Protein AF-A0A266ND69-F1 (afdb_monomer_lite)

Sequence (220 aa):
MTAIFFSGKTTRLEKNEIVILNFHDLDSFTESDYLEVFLQLINGFTGTNGTVKILPRAARDLTLAEIQSNYPGCNIIISAYQFGIHPEYWNNIPHYKIGKEAPSMNELDAFIDKHTIELFKPDMWSLQVTNTSATYGPLNLSGFTNNKLHPDEKTLINSNIVNVDFLEKTPIVFNCIQANIYKGERARDTIPPSPPEFDHAFYVRPWMTCFFLFIKSTDN

Organism: NCBI:txid86185

Secondary structure (DSSP, 8-state):
-B--EE--SSSS--TTPEEEEE----TT--HHHHHHHHHHHHHHHB-TTS-B-BPPGGGTT--HHHHHHHSTT--EEEE-TTGGGSTTSBPP--EE----SS--HHHHHHHHHHHHSS---SS--EEEE--EETTTEE---HHHHHHHT-TT-HHHHT-SEEEES-GGGS-HHHHHHHHHHHHHHHTT-SSPPPPPP---PPB--SSS-B-PPPP-----

Structure (mmCIF, N/CA/C/O backbone):
data_AF-A0A266ND69-F1
#
_entry.id   AF-A0A266ND69-F1
#
loop_
_atom_site.group_PDB
_atom_site.id
_atom_site.type_symbol
_atom_site.label_atom_id
_atom_site.label_alt_id
_atom_site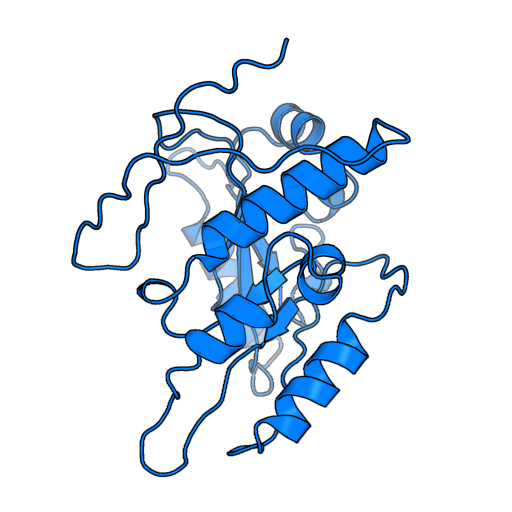.label_comp_id
_atom_site.label_asym_id
_atom_site.label_entity_id
_atom_site.label_seq_id
_atom_site.pdbx_PDB_ins_code
_atom_site.Cartn_x
_atom_site.Cartn_y
_atom_site.Cartn_z
_atom_site.occupancy
_atom_site.B_iso_or_equiv
_atom_site.auth_seq_id
_atom_site.auth_comp_id
_atom_site.auth_asym_id
_atom_site.auth_atom_id
_atom_site.pdbx_PDB_model_num
ATOM 1 N N . MET A 1 1 ? 2.341 9.379 -0.192 1.00 23.95 1 MET A N 1
ATOM 2 C CA . MET A 1 1 ? 1.069 8.975 0.439 1.00 23.95 1 MET A CA 1
ATOM 3 C C . MET A 1 1 ? 0.400 7.994 -0.497 1.00 23.95 1 MET A C 1
ATOM 5 O O . MET A 1 1 ? 0.018 8.389 -1.591 1.00 23.95 1 MET A O 1
ATOM 9 N N . THR A 1 2 ? 0.304 6.734 -0.098 1.00 27.84 2 THR A N 1
ATOM 10 C CA . THR A 1 2 ? -0.573 5.774 -0.775 1.00 27.84 2 THR A CA 1
ATOM 11 C C . THR A 1 2 ? -1.831 5.639 0.059 1.00 27.84 2 THR A C 1
ATOM 13 O O . THR A 1 2 ? -1.714 5.458 1.266 1.00 27.84 2 THR A O 1
ATOM 16 N N . ALA A 1 3 ? -3.000 5.720 -0.575 1.00 27.02 3 ALA A N 1
ATOM 17 C CA . ALA A 1 3 ? -4.278 5.344 0.016 1.00 27.02 3 ALA A CA 1
ATOM 18 C C . ALA A 1 3 ? -4.802 4.077 -0.673 1.00 27.02 3 ALA A C 1
ATOM 20 O O . ALA A 1 3 ? -4.755 3.970 -1.899 1.00 27.02 3 ALA A O 1
ATOM 21 N N . ILE A 1 4 ? -5.281 3.118 0.114 1.00 36.50 4 ILE A N 1
ATOM 22 C CA . ILE A 1 4 ? -5.860 1.856 -0.365 1.00 36.50 4 ILE A CA 1
ATOM 23 C C . ILE A 1 4 ? -7.204 1.692 0.313 1.00 36.50 4 ILE A C 1
ATOM 25 O O . ILE A 1 4 ? -7.313 1.942 1.512 1.00 36.50 4 ILE A O 1
ATOM 29 N N . PHE A 1 5 ? -8.192 1.267 -0.467 1.00 32.25 5 PHE A N 1
ATOM 30 C CA . PHE A 1 5 ? -9.548 0.996 -0.016 1.00 32.25 5 PHE A CA 1
ATOM 31 C C . PHE A 1 5 ? -9.777 -0.516 -0.042 1.00 32.25 5 PHE A C 1
ATOM 33 O O . PHE A 1 5 ? -9.598 -1.154 -1.081 1.00 32.25 5 PHE A O 1
ATOM 40 N N . PHE A 1 6 ? -10.176 -1.094 1.088 1.00 32.91 6 PHE A N 1
ATOM 41 C CA . PHE A 1 6 ? -10.734 -2.446 1.133 1.00 32.91 6 PHE A CA 1
ATOM 42 C C . PHE A 1 6 ? -12.253 -2.328 1.219 1.00 32.91 6 PHE A C 1
ATOM 44 O O . PHE A 1 6 ? -12.761 -1.785 2.196 1.00 32.91 6 PHE A O 1
ATOM 51 N N . SER A 1 7 ? -12.971 -2.823 0.206 1.00 32.50 7 SER A N 1
ATOM 52 C CA . SER A 1 7 ? -14.433 -2.740 0.146 1.00 32.50 7 SER A CA 1
ATOM 53 C C . SER A 1 7 ? -15.082 -4.105 0.368 1.00 32.50 7 SER A C 1
ATOM 55 O O . SER A 1 7 ? -14.782 -5.073 -0.332 1.00 32.50 7 SER A O 1
ATOM 57 N N . GLY A 1 8 ? -15.998 -4.169 1.335 1.00 27.30 8 GLY A N 1
ATOM 58 C CA . GLY A 1 8 ? -16.983 -5.237 1.484 1.00 27.30 8 GLY A CA 1
ATOM 59 C C . GLY A 1 8 ? -18.371 -4.691 1.139 1.00 27.30 8 GLY A C 1
ATOM 60 O O . GLY A 1 8 ? -18.855 -3.808 1.831 1.00 27.30 8 GLY A O 1
ATOM 61 N N . LYS A 1 9 ? -18.955 -5.202 0.046 1.00 31.47 9 LYS A N 1
ATOM 62 C CA . LYS A 1 9 ? -20.311 -5.005 -0.525 1.00 31.47 9 LYS A CA 1
ATOM 63 C C . LYS A 1 9 ? -21.137 -3.729 -0.181 1.00 31.47 9 LYS A C 1
ATOM 65 O O . LYS A 1 9 ? -21.643 -3.552 0.919 1.00 31.47 9 LYS A O 1
ATOM 70 N N . THR A 1 10 ? -21.506 -3.057 -1.288 1.00 36.03 10 THR A N 1
ATOM 71 C CA . THR A 1 10 ? -22.784 -2.385 -1.665 1.00 36.03 10 THR A CA 1
ATOM 72 C C . THR A 1 10 ? -23.076 -0.907 -1.317 1.00 36.03 10 THR A C 1
ATOM 74 O O . THR A 1 10 ? -23.358 -0.540 -0.189 1.00 36.03 10 THR A O 1
ATOM 77 N N . THR A 1 11 ? -23.164 -0.097 -2.392 1.00 34.00 11 THR A N 1
ATOM 78 C CA . THR A 1 11 ? -24.086 1.039 -2.694 1.00 34.00 11 THR A CA 1
ATOM 79 C C . THR A 1 11 ? -24.270 2.213 -1.729 1.00 34.00 11 THR A C 1
ATOM 81 O O . THR A 1 11 ? -25.032 3.136 -2.015 1.00 34.00 11 THR A O 1
ATOM 84 N N . ARG A 1 12 ? -23.502 2.279 -0.656 1.00 36.50 12 ARG A N 1
ATOM 85 C CA . ARG A 1 12 ? -23.228 3.506 0.095 1.00 36.50 12 ARG A CA 1
ATOM 86 C C . ARG A 1 12 ? -21.709 3.573 0.239 1.00 36.50 12 ARG A C 1
ATOM 88 O O . ARG A 1 12 ? -21.060 2.536 0.177 1.00 36.50 12 ARG A O 1
ATOM 95 N N . LEU A 1 13 ? -21.117 4.750 0.433 1.00 40.62 13 LEU A N 1
ATOM 96 C CA . LEU A 1 13 ? -19.814 4.810 1.110 1.00 40.62 13 LEU A CA 1
ATOM 97 C C . LEU A 1 13 ? -20.044 4.205 2.508 1.00 40.62 13 LEU A C 1
ATOM 99 O O . LEU A 1 13 ? -20.476 4.899 3.428 1.00 40.62 13 LEU A O 1
ATOM 103 N N . GLU A 1 14 ? -19.955 2.881 2.609 1.00 47.88 14 GLU A N 1
ATOM 104 C CA . GLU A 1 14 ? -20.266 2.108 3.805 1.00 47.88 14 GLU A CA 1
ATOM 105 C C . GLU A 1 14 ? -19.191 2.406 4.853 1.00 47.88 14 GLU A C 1
ATOM 107 O O . GLU A 1 14 ? -18.013 2.577 4.541 1.00 47.88 14 GLU A O 1
ATOM 112 N N . LYS A 1 15 ? -19.598 2.461 6.123 1.00 50.91 15 LYS A N 1
ATOM 113 C CA . LYS A 1 15 ? -18.771 2.804 7.296 1.00 50.91 15 LYS A CA 1
ATOM 114 C C . LYS A 1 15 ? -17.662 1.775 7.613 1.00 50.91 15 LYS A C 1
ATOM 116 O O . LYS A 1 15 ? -17.186 1.730 8.743 1.00 50.91 15 LYS A O 1
ATOM 121 N N . ASN A 1 16 ? -17.279 0.951 6.639 1.00 67.25 16 ASN A N 1
ATOM 122 C CA . ASN A 1 16 ? -16.576 -0.314 6.821 1.00 67.25 16 ASN A CA 1
ATOM 123 C C . ASN A 1 16 ? -15.266 -0.420 6.022 1.00 67.25 16 ASN A C 1
ATOM 125 O O . ASN A 1 16 ? -14.571 -1.424 6.157 1.00 67.25 16 ASN A O 1
ATOM 129 N N . GLU A 1 17 ? -14.922 0.570 5.192 1.00 76.69 17 GLU A N 1
ATOM 130 C CA . GLU A 1 17 ? -13.650 0.568 4.462 1.00 76.69 17 GLU A CA 1
ATOM 131 C C . GLU A 1 17 ? -12.506 1.047 5.350 1.00 76.69 17 GLU A C 1
ATOM 133 O O . GLU A 1 17 ? -12.610 2.097 5.990 1.00 76.69 17 GLU A O 1
ATOM 138 N N . ILE A 1 18 ? -11.400 0.302 5.342 1.00 84.38 18 ILE A N 1
ATOM 139 C CA . ILE A 1 18 ? -10.160 0.705 6.004 1.00 84.38 18 ILE A CA 1
ATOM 140 C C . ILE A 1 18 ? -9.303 1.489 5.013 1.00 84.38 18 ILE A C 1
ATOM 142 O O . ILE A 1 18 ? -9.001 0.995 3.926 1.00 84.38 18 ILE A O 1
ATOM 146 N N . VAL A 1 19 ? -8.891 2.689 5.419 1.00 86.06 19 VAL A N 1
ATOM 147 C CA . VAL A 1 19 ? -7.959 3.555 4.696 1.00 86.06 19 VAL A CA 1
ATOM 148 C C . VAL A 1 19 ? -6.587 3.447 5.344 1.00 86.06 19 VAL A C 1
ATOM 150 O O . VAL A 1 19 ? -6.436 3.723 6.530 1.00 86.06 19 VAL A O 1
ATOM 153 N N . ILE A 1 20 ? -5.575 3.078 4.565 1.00 87.25 20 ILE A N 1
ATOM 154 C CA . ILE A 1 20 ? -4.186 3.010 5.036 1.00 87.25 20 ILE A CA 1
ATOM 155 C C . ILE A 1 20 ? -3.442 4.256 4.578 1.00 87.25 20 ILE A C 1
ATOM 157 O O . ILE A 1 20 ? -3.404 4.539 3.385 1.00 87.25 20 ILE A O 1
ATOM 161 N N . LEU A 1 21 ? -2.838 4.976 5.521 1.00 88.44 21 LEU A N 1
ATOM 162 C CA . LEU A 1 21 ? -1.976 6.128 5.292 1.00 88.44 21 LEU A CA 1
ATOM 163 C C . LEU A 1 21 ? -0.546 5.770 5.687 1.00 88.44 21 LEU A C 1
ATOM 165 O O . LEU A 1 21 ? -0.178 5.810 6.863 1.00 88.44 21 LEU A O 1
ATOM 169 N N . ASN A 1 22 ? 0.253 5.412 4.684 1.00 85.88 22 ASN A N 1
ATOM 170 C CA . ASN A 1 22 ? 1.651 5.045 4.873 1.00 85.88 22 ASN A CA 1
ATOM 171 C C . ASN A 1 22 ? 2.568 6.225 4.522 1.00 85.88 22 ASN A C 1
ATOM 173 O O . ASN A 1 22 ? 2.537 6.734 3.391 1.00 85.88 22 ASN A O 1
ATOM 177 N N . PHE A 1 23 ? 3.351 6.678 5.499 1.00 85.31 23 PHE A N 1
ATOM 178 C CA . PHE A 1 23 ? 4.278 7.797 5.370 1.00 85.31 23 PHE A CA 1
ATOM 179 C C . PHE A 1 23 ? 5.713 7.280 5.223 1.00 85.31 23 PHE A C 1
ATOM 181 O O . PHE A 1 23 ? 6.186 6.460 6.011 1.00 85.31 23 PHE A O 1
ATOM 188 N N . HIS A 1 24 ? 6.405 7.781 4.202 1.00 80.56 24 HIS A N 1
ATOM 189 C CA . HIS A 1 24 ? 7.762 7.389 3.822 1.00 80.56 24 HIS A CA 1
ATOM 190 C C . HIS A 1 24 ? 8.619 8.619 3.557 1.00 80.56 24 HIS A C 1
ATOM 192 O O . HIS A 1 24 ? 8.081 9.716 3.413 1.00 80.56 24 HIS A O 1
ATOM 198 N N . ASP A 1 25 ? 9.932 8.402 3.450 1.00 79.19 25 ASP A N 1
ATOM 199 C CA . ASP A 1 25 ? 10.922 9.427 3.105 1.00 79.19 25 ASP A CA 1
ATOM 200 C C . ASP A 1 25 ? 10.903 10.616 4.091 1.00 79.19 25 ASP A C 1
ATOM 202 O O . ASP A 1 25 ? 11.137 11.768 3.734 1.00 79.19 25 ASP A O 1
ATOM 206 N N . LEU A 1 26 ? 10.636 10.309 5.366 1.00 80.50 26 LEU A N 1
ATOM 207 C CA . LEU A 1 26 ? 10.719 11.227 6.506 1.00 80.50 26 LEU A CA 1
ATOM 208 C C . LEU A 1 26 ? 12.102 11.138 7.181 1.00 80.50 26 LEU A C 1
ATOM 210 O O . LEU A 1 26 ? 12.242 11.333 8.385 1.00 80.50 26 LEU A O 1
ATOM 214 N N . ASP A 1 27 ? 13.138 10.790 6.419 1.00 74.12 27 ASP A N 1
ATOM 215 C CA . ASP A 1 27 ? 14.463 10.442 6.953 1.00 74.12 27 ASP A CA 1
ATOM 216 C C . ASP A 1 27 ? 15.187 11.646 7.575 1.00 74.12 27 ASP A C 1
ATOM 218 O O . ASP A 1 27 ? 16.088 11.485 8.395 1.00 74.12 27 ASP A O 1
ATOM 222 N N . SER A 1 28 ? 14.780 12.862 7.205 1.00 83.88 28 SER A N 1
ATOM 223 C CA . SER A 1 28 ? 15.296 14.111 7.766 1.00 83.88 28 SER A CA 1
ATOM 224 C C . SER A 1 28 ? 14.518 14.611 8.986 1.00 83.88 28 SER A C 1
ATOM 226 O O . SER A 1 28 ? 14.844 15.680 9.495 1.00 83.88 28 SER A O 1
ATOM 228 N N . PHE A 1 29 ? 13.470 13.905 9.420 1.00 86.75 29 PHE A N 1
ATOM 229 C CA . PHE A 1 29 ? 12.645 14.333 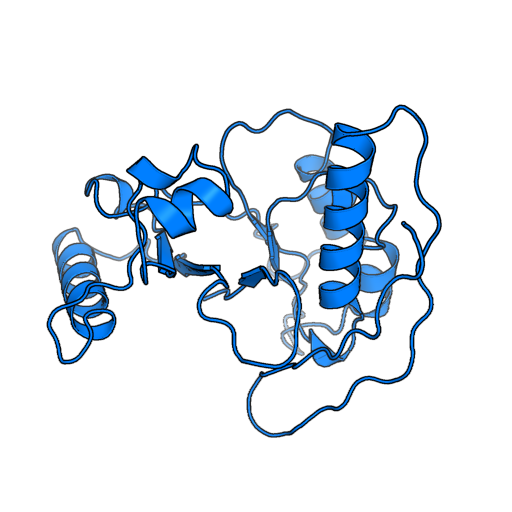10.548 1.00 86.75 29 PHE A CA 1
ATOM 230 C C . PHE A 1 29 ? 13.349 14.047 11.874 1.00 86.75 29 PHE A C 1
ATOM 232 O O . PHE A 1 29 ? 13.876 12.956 12.107 1.00 86.75 29 PHE A O 1
ATOM 239 N N . THR A 1 30 ? 13.307 15.028 12.765 1.00 88.06 30 THR A N 1
ATOM 240 C CA . THR A 1 30 ? 13.643 14.870 14.179 1.00 88.06 30 THR A CA 1
ATOM 241 C C . THR A 1 30 ? 12.485 14.221 14.936 1.00 88.06 30 THR A C 1
ATOM 243 O O . THR A 1 30 ? 11.349 14.206 14.462 1.00 88.06 30 THR A O 1
ATOM 246 N N . GLU A 1 31 ? 12.739 13.724 16.149 1.00 84.06 31 GLU A N 1
ATOM 247 C CA . GLU A 1 31 ? 11.678 13.189 17.021 1.00 84.06 31 GLU A CA 1
ATOM 248 C C . GLU A 1 31 ? 10.543 14.205 17.248 1.00 84.06 31 GLU A C 1
ATOM 250 O O . GLU A 1 31 ? 9.368 13.837 17.255 1.00 84.06 31 GLU A O 1
ATOM 255 N N . SER A 1 32 ? 10.881 15.495 17.370 1.00 87.38 32 SER A N 1
ATOM 256 C CA . SER A 1 32 ? 9.903 16.578 17.509 1.00 87.38 32 SER A CA 1
ATOM 257 C C . SER A 1 32 ? 9.028 16.741 16.264 1.00 87.38 32 SER A C 1
ATOM 259 O O . SER A 1 32 ? 7.823 16.940 16.405 1.00 87.38 32 SER A O 1
ATOM 261 N N . ASP A 1 33 ? 9.596 16.605 15.060 1.00 89.06 33 ASP A N 1
ATOM 262 C CA . ASP A 1 33 ? 8.833 16.685 13.805 1.00 89.06 33 ASP A CA 1
ATOM 263 C C . ASP A 1 33 ? 7.848 15.512 13.690 1.00 89.06 33 ASP A C 1
ATOM 265 O O . ASP A 1 33 ? 6.688 15.688 13.308 1.00 89.06 33 ASP A O 1
ATOM 269 N N . TYR A 1 34 ? 8.283 14.305 14.074 1.00 83.69 34 TYR A N 1
ATOM 270 C CA . TYR A 1 34 ? 7.403 13.137 14.134 1.00 83.69 34 TYR A CA 1
ATOM 271 C C . TYR A 1 34 ? 6.267 13.332 15.139 1.00 83.69 34 TYR A C 1
ATOM 273 O O . TYR A 1 34 ? 5.121 13.018 14.814 1.00 83.69 34 TYR A O 1
ATOM 281 N N . LEU A 1 35 ? 6.559 13.870 16.328 1.00 82.62 35 LEU A N 1
ATOM 282 C CA . LEU A 1 35 ? 5.546 14.162 17.341 1.00 82.62 35 LEU A CA 1
ATOM 283 C C . LEU A 1 35 ? 4.540 15.209 16.848 1.00 82.62 35 LEU A C 1
ATOM 285 O O . LEU A 1 35 ? 3.338 15.058 17.065 1.00 82.62 35 LEU A O 1
ATOM 289 N N . GLU A 1 36 ? 5.009 16.256 16.171 1.00 86.81 36 GLU A N 1
ATOM 290 C CA . GLU A 1 36 ? 4.139 17.293 15.626 1.00 86.81 36 GLU A CA 1
ATOM 291 C C . GLU A 1 36 ? 3.181 16.717 14.577 1.00 86.81 36 GLU A C 1
ATOM 293 O O . GLU A 1 36 ? 1.965 16.891 14.695 1.00 86.81 36 GLU A O 1
ATOM 298 N N . VAL A 1 37 ? 3.697 15.966 13.598 1.00 84.44 37 VAL A N 1
ATOM 299 C CA . VAL A 1 37 ? 2.852 15.297 12.597 1.00 84.44 37 VAL A CA 1
ATOM 300 C C . VAL A 1 37 ? 1.887 14.320 13.262 1.00 84.44 37 VAL A C 1
ATOM 302 O O . VAL A 1 37 ? 0.713 14.280 12.897 1.00 84.44 37 VAL A O 1
ATOM 305 N N . PHE A 1 38 ? 2.336 13.577 14.273 1.00 79.75 38 PHE A N 1
ATOM 306 C CA . PHE A 1 38 ? 1.477 12.694 15.057 1.00 79.75 38 PHE A CA 1
ATOM 307 C C . PHE A 1 38 ? 0.296 13.455 15.675 1.00 79.75 38 PHE A C 1
ATOM 309 O O . PHE A 1 38 ? -0.854 13.083 15.435 1.00 79.75 38 PHE A O 1
ATOM 316 N N . LEU A 1 39 ? 0.543 14.562 16.381 1.00 82.56 39 LEU A N 1
ATOM 317 C CA . LEU A 1 39 ? -0.518 15.355 17.009 1.00 82.56 39 LEU A CA 1
ATOM 318 C C . LEU A 1 39 ? -1.475 15.946 15.969 1.00 82.56 39 LEU A C 1
ATOM 320 O O . LEU A 1 39 ? -2.689 15.957 16.181 1.00 82.56 39 LEU A O 1
ATOM 324 N N . GLN A 1 40 ? -0.952 16.394 14.826 1.00 86.06 40 GLN A N 1
ATOM 325 C CA . GLN A 1 40 ? -1.776 16.895 13.728 1.00 86.06 40 GLN A CA 1
ATOM 326 C C . GLN A 1 40 ? -2.691 15.805 13.154 1.00 86.06 40 GLN A C 1
ATOM 328 O O . GLN A 1 40 ? -3.870 16.067 12.916 1.00 86.06 40 GLN A O 1
ATOM 333 N N . LEU A 1 41 ? -2.192 14.577 12.977 1.00 83.88 41 LEU A N 1
ATOM 334 C CA . LEU A 1 41 ? -2.989 13.456 12.475 1.00 83.88 41 LEU A CA 1
ATOM 335 C C . LEU A 1 41 ? -4.071 13.031 13.478 1.00 83.88 41 LEU A C 1
ATOM 337 O O . LEU A 1 41 ? -5.209 12.813 13.066 1.00 83.88 41 LEU A O 1
ATOM 341 N N . ILE A 1 42 ? -3.767 12.970 14.783 1.00 79.62 42 ILE A N 1
ATOM 342 C CA . ILE A 1 42 ? -4.784 12.705 15.822 1.00 79.62 42 ILE A CA 1
ATOM 343 C C . ILE A 1 42 ? -5.889 13.745 15.742 1.00 79.62 42 ILE A C 1
ATOM 345 O O . ILE A 1 42 ? -7.064 13.396 15.629 1.00 79.62 42 ILE A O 1
ATOM 349 N N . ASN A 1 43 ? -5.517 15.023 15.766 1.00 83.31 43 ASN A N 1
ATOM 350 C CA . ASN A 1 43 ? 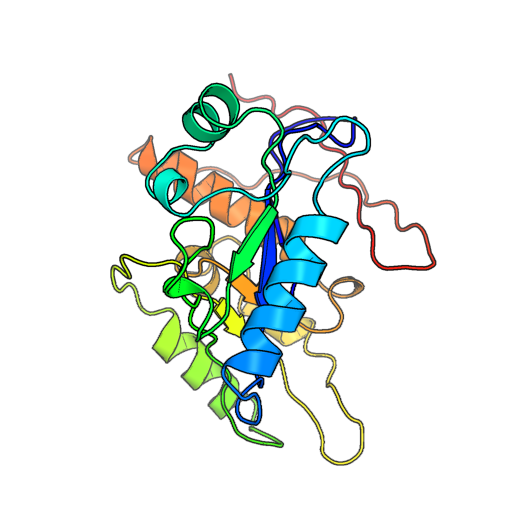-6.482 16.114 15.761 1.00 83.31 43 ASN A CA 1
ATOM 351 C C . ASN A 1 43 ? -7.313 16.119 14.471 1.00 83.31 43 ASN A C 1
ATOM 353 O O . ASN A 1 43 ? -8.530 16.270 14.529 1.00 83.31 43 ASN A O 1
ATOM 357 N N . GLY A 1 44 ? -6.682 15.889 13.316 1.00 84.81 44 GLY A N 1
ATOM 358 C CA . GLY A 1 44 ? -7.351 15.857 12.015 1.00 84.81 44 GLY A CA 1
ATOM 359 C C . GLY A 1 44 ? -8.298 14.668 11.826 1.00 84.81 44 GLY A C 1
ATOM 360 O O . GLY A 1 44 ? -9.320 14.797 11.150 1.00 84.81 44 GLY A O 1
ATOM 361 N N . PHE A 1 45 ? -8.000 13.520 12.440 1.00 85.56 45 PHE A N 1
ATOM 362 C CA . PHE A 1 45 ? -8.841 12.319 12.375 1.00 85.56 45 PHE A CA 1
ATOM 363 C C . PHE A 1 45 ? -9.741 12.118 13.596 1.00 85.56 45 PHE A C 1
ATOM 365 O O . PHE A 1 45 ? -10.429 11.099 13.695 1.00 85.56 45 PHE A O 1
ATOM 372 N N . THR A 1 46 ? -9.801 13.103 14.487 1.00 82.12 46 THR A N 1
ATOM 373 C CA . THR A 1 46 ? -10.800 13.166 15.550 1.00 82.12 46 THR A CA 1
ATOM 374 C C . THR A 1 46 ? -12.039 13.891 15.027 1.00 82.12 46 THR A C 1
ATOM 376 O O . THR A 1 46 ? -11.976 15.020 14.551 1.00 82.12 46 THR A O 1
ATOM 379 N N . GLY A 1 47 ? -13.191 13.222 15.060 1.00 69.38 47 GLY A N 1
ATOM 380 C CA . GLY A 1 47 ? -14.463 13.806 14.641 1.00 69.38 47 GLY A CA 1
ATOM 381 C C . GLY A 1 47 ? -14.949 14.907 15.588 1.00 69.38 47 GLY A C 1
ATOM 382 O O . GLY A 1 47 ? -14.500 15.016 16.725 1.00 69.38 47 GLY A O 1
ATOM 383 N N . THR A 1 48 ? -15.955 15.670 15.155 1.00 70.88 48 THR A N 1
ATOM 384 C CA . THR A 1 48 ? -16.565 16.776 15.927 1.00 70.88 48 THR A CA 1
ATOM 385 C C . THR A 1 48 ? -17.105 16.367 17.299 1.00 70.88 48 THR A C 1
ATOM 387 O O . THR A 1 48 ? -17.279 17.214 18.167 1.00 70.88 48 THR A O 1
ATOM 390 N N . ASN A 1 49 ? -17.359 15.072 17.500 1.00 75.00 49 ASN A N 1
ATOM 391 C CA . ASN A 1 49 ? -17.880 14.512 18.746 1.00 75.00 49 ASN A CA 1
ATOM 392 C C . ASN A 1 49 ? -16.769 13.887 19.616 1.00 75.00 49 ASN A C 1
ATOM 394 O O . ASN A 1 49 ? -17.069 13.143 20.545 1.00 75.00 49 ASN A O 1
ATOM 398 N N . GLY A 1 50 ? -15.494 14.122 19.283 1.00 70.81 50 GLY A N 1
ATOM 399 C CA . GLY A 1 50 ? -14.338 13.546 19.976 1.00 70.81 50 GLY A CA 1
ATOM 400 C C . GLY A 1 50 ? -14.009 12.101 19.582 1.00 70.81 50 GLY A C 1
ATOM 401 O O . GLY A 1 50 ? -13.102 11.505 20.152 1.00 70.81 50 GLY A O 1
ATOM 402 N N . THR A 1 51 ? -14.723 11.514 18.616 1.00 78.06 51 THR A N 1
ATOM 403 C CA . THR A 1 51 ? -14.472 10.136 18.166 1.00 78.06 51 THR A CA 1
ATOM 404 C C . THR A 1 51 ? -13.236 10.069 17.272 1.00 78.06 51 THR A C 1
ATOM 406 O O . THR A 1 51 ? -13.231 10.637 16.179 1.00 78.06 51 THR A O 1
ATOM 409 N N . VAL A 1 52 ? -12.209 9.346 17.715 1.00 80.81 52 VAL A N 1
ATOM 410 C CA . VAL A 1 52 ? -10.981 9.100 16.949 1.00 80.81 52 VAL A CA 1
ATOM 411 C C . VAL A 1 52 ? -11.239 8.038 15.877 1.00 80.81 52 VAL A C 1
ATOM 413 O O . VAL A 1 52 ? -11.716 6.946 16.179 1.00 80.81 52 VAL A O 1
ATOM 416 N N . LYS A 1 53 ? -10.915 8.345 14.617 1.00 86.69 53 LYS A N 1
ATOM 417 C CA . LYS A 1 53 ? -11.086 7.420 13.478 1.00 86.69 53 LYS A CA 1
ATOM 418 C C . LYS A 1 53 ? -9.882 6.505 13.235 1.00 86.69 53 LYS A C 1
ATOM 420 O O . LYS A 1 53 ? -9.934 5.650 12.353 1.00 86.69 53 LYS A O 1
ATOM 425 N N . ILE A 1 54 ? -8.799 6.693 13.983 1.00 87.56 54 ILE A N 1
ATOM 426 C CA . ILE A 1 54 ? -7.560 5.922 13.850 1.00 87.56 54 ILE A CA 1
ATOM 427 C C . ILE A 1 54 ? -7.764 4.527 14.448 1.00 87.56 54 ILE A C 1
ATOM 429 O O . ILE A 1 54 ? -8.248 4.387 15.569 1.00 87.56 54 ILE A O 1
ATOM 433 N N . LEU A 1 55 ? -7.403 3.499 13.686 1.00 88.19 55 LEU A N 1
ATOM 434 C CA . LEU A 1 55 ? -7.444 2.105 14.095 1.00 88.19 55 LEU A CA 1
ATOM 435 C C . LEU A 1 55 ? -6.129 1.744 14.815 1.00 88.19 55 LEU A C 1
ATOM 437 O O . LEU A 1 55 ? -5.067 1.814 14.190 1.00 88.19 55 LEU A O 1
ATOM 441 N N . PRO A 1 56 ? -6.168 1.336 16.097 1.00 90.31 56 PRO A N 1
ATOM 442 C CA . PRO A 1 56 ? -4.957 1.127 16.884 1.00 90.31 56 PRO A CA 1
ATOM 443 C C . PRO A 1 56 ? -4.209 -0.145 16.483 1.00 90.31 56 PRO A C 1
ATOM 445 O O . PRO A 1 56 ? -4.781 -1.068 15.901 1.00 90.31 56 PRO A O 1
ATOM 448 N N . ARG A 1 57 ? -2.934 -0.254 16.879 1.00 88.88 57 ARG A N 1
ATOM 449 C CA . ARG A 1 57 ? -2.096 -1.433 16.591 1.00 88.88 57 ARG A CA 1
ATOM 450 C C . ARG A 1 57 ? -2.657 -2.735 17.148 1.00 88.88 57 ARG A C 1
ATOM 452 O O . ARG A 1 57 ? -2.428 -3.794 16.576 1.00 88.88 57 ARG A O 1
ATOM 459 N N . ALA A 1 58 ? -3.388 -2.665 18.259 1.00 89.75 58 ALA A N 1
ATOM 460 C CA . ALA A 1 58 ? -4.047 -3.826 18.857 1.00 89.75 58 ALA A CA 1
ATOM 461 C C . ALA A 1 58 ? -5.059 -4.497 17.907 1.00 89.75 58 ALA A C 1
ATOM 463 O O . ALA A 1 58 ? -5.376 -5.667 18.086 1.00 89.75 58 ALA A O 1
ATOM 464 N N . ALA A 1 59 ? -5.520 -3.789 16.870 1.00 89.00 59 ALA A N 1
ATOM 465 C CA . ALA A 1 59 ? -6.405 -4.329 15.849 1.00 89.00 59 ALA A CA 1
ATOM 466 C C . ALA A 1 59 ? -5.687 -5.144 14.756 1.00 89.00 59 ALA A C 1
ATOM 468 O O . ALA A 1 59 ? -6.360 -5.708 13.900 1.00 89.00 59 ALA A O 1
ATOM 469 N N . ARG A 1 60 ? -4.345 -5.196 14.738 1.00 84.81 60 ARG A N 1
ATOM 470 C CA . ARG A 1 60 ? -3.571 -5.751 13.609 1.00 84.81 60 ARG A CA 1
ATOM 471 C C . ARG A 1 60 ? -3.859 -7.223 13.299 1.00 84.81 60 ARG A C 1
ATOM 473 O O . ARG A 1 60 ? -3.771 -7.622 12.146 1.00 84.81 60 ARG A O 1
ATOM 480 N N . ASP A 1 61 ? -4.182 -7.996 14.335 1.00 83.31 61 ASP A N 1
ATOM 481 C CA . ASP A 1 61 ? -4.386 -9.446 14.262 1.00 83.31 61 ASP A CA 1
ATOM 482 C C . ASP A 1 61 ? -5.885 -9.803 14.187 1.00 83.31 61 ASP A C 1
ATOM 484 O O . ASP A 1 61 ? -6.250 -10.976 14.214 1.00 83.31 61 ASP A O 1
ATOM 488 N N . LEU A 1 62 ? -6.763 -8.793 14.113 1.00 82.94 62 LEU A N 1
ATOM 489 C CA . LEU A 1 62 ? -8.211 -8.967 14.077 1.00 82.94 62 LEU A CA 1
ATOM 490 C C . LEU A 1 62 ? -8.729 -9.133 12.646 1.00 82.94 62 LEU A C 1
ATOM 492 O O . LEU A 1 62 ? -8.253 -8.511 11.695 1.00 82.94 62 LEU A O 1
ATOM 496 N N . THR A 1 63 ? -9.792 -9.917 12.508 1.00 81.31 63 THR A N 1
ATOM 497 C CA . THR A 1 63 ? -10.605 -9.967 11.291 1.00 81.31 63 THR A CA 1
ATOM 498 C C . THR A 1 63 ? -11.376 -8.660 11.082 1.00 81.31 63 THR A C 1
ATOM 500 O O . THR A 1 63 ? -11.610 -7.891 12.015 1.00 81.31 63 THR A O 1
ATOM 503 N N . LEU A 1 64 ? -11.862 -8.416 9.858 1.00 81.00 64 LEU A N 1
ATOM 504 C CA . LEU A 1 64 ? -12.694 -7.238 9.568 1.00 81.00 64 LEU A CA 1
ATOM 505 C C . LEU A 1 64 ? -13.951 -7.163 10.455 1.00 81.00 64 LEU A C 1
ATOM 507 O O . LEU A 1 64 ? -14.332 -6.075 10.879 1.00 81.00 64 LEU A O 1
ATOM 511 N N . ALA A 1 65 ? -14.572 -8.305 10.767 1.00 81.62 65 ALA A N 1
ATOM 512 C CA . ALA A 1 65 ? -15.749 -8.358 11.633 1.00 81.62 65 ALA A CA 1
ATOM 513 C C . ALA A 1 65 ? -15.409 -7.986 13.087 1.00 81.62 65 ALA A C 1
ATOM 515 O O . ALA A 1 65 ? -16.141 -7.232 13.730 1.00 81.62 65 ALA A O 1
ATOM 516 N N . GLU A 1 66 ? -14.272 -8.462 13.597 1.00 84.94 66 GLU A N 1
ATOM 517 C CA . GLU A 1 66 ? -13.786 -8.100 14.931 1.00 84.94 66 GLU A CA 1
ATOM 518 C C . GLU A 1 66 ? -13.379 -6.628 15.004 1.00 84.94 66 GLU A C 1
ATOM 520 O O . GLU A 1 66 ? -13.679 -5.974 15.997 1.00 84.94 66 GLU A O 1
ATOM 525 N N . ILE A 1 67 ? -12.769 -6.071 13.952 1.00 86.56 67 ILE A N 1
ATOM 526 C CA . ILE A 1 67 ? -12.474 -4.633 13.866 1.00 86.56 67 ILE A CA 1
ATOM 527 C C . ILE A 1 67 ? -13.766 -3.816 13.964 1.00 86.56 67 ILE A C 1
ATOM 529 O O . ILE A 1 67 ? -13.847 -2.894 14.771 1.00 86.56 67 ILE A O 1
ATOM 533 N N . GLN A 1 68 ? -14.793 -4.180 13.194 1.00 84.44 68 GLN A N 1
ATOM 534 C CA . GLN A 1 68 ? -16.085 -3.487 13.205 1.00 84.44 68 GLN A CA 1
ATOM 535 C C . GLN A 1 68 ? -16.775 -3.547 14.574 1.00 84.44 68 GLN A C 1
ATOM 537 O O . GLN A 1 68 ? -17.389 -2.567 14.995 1.00 84.44 68 GLN A O 1
ATOM 542 N N . SER A 1 69 ? -16.665 -4.682 15.267 1.00 87.81 69 SER A N 1
ATOM 543 C CA . SER A 1 69 ? -17.241 -4.881 16.599 1.00 87.81 69 SER A CA 1
ATOM 544 C C . SER A 1 69 ? -16.458 -4.148 17.693 1.00 87.81 69 SER A C 1
ATOM 546 O O . SER A 1 69 ? -17.051 -3.489 18.546 1.00 87.81 69 SER A O 1
ATOM 548 N N . ASN A 1 70 ? -15.129 -4.257 17.681 1.00 90.31 70 ASN A N 1
ATOM 549 C CA . ASN A 1 70 ? -14.269 -3.817 18.783 1.00 90.31 70 ASN A CA 1
ATOM 550 C C . ASN A 1 70 ? -13.837 -2.351 18.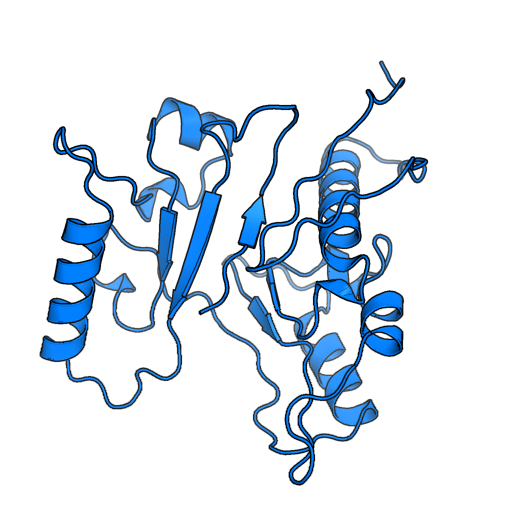651 1.00 90.31 70 ASN A C 1
ATOM 552 O O . ASN A 1 70 ? -13.554 -1.706 19.659 1.00 90.31 70 ASN A O 1
ATOM 556 N N . TYR A 1 71 ? -13.802 -1.819 17.427 1.00 89.19 71 TYR A N 1
ATOM 557 C CA . TYR A 1 71 ? -13.371 -0.455 17.119 1.00 89.19 71 TYR A CA 1
ATOM 558 C C . TYR A 1 71 ? -14.377 0.262 16.197 1.00 89.19 71 TYR A C 1
ATOM 560 O O . TYR A 1 71 ? -14.029 0.681 15.088 1.00 89.19 71 TYR A O 1
ATOM 568 N N . PRO A 1 72 ? -15.648 0.418 16.618 1.00 86.06 72 PRO A N 1
ATOM 569 C CA . PRO A 1 72 ? -16.690 0.980 15.767 1.00 86.06 72 PRO A CA 1
ATOM 570 C C . PRO A 1 72 ? -16.364 2.421 15.354 1.00 86.06 72 PRO A C 1
ATOM 572 O O . PRO A 1 72 ? -16.219 3.314 16.187 1.00 86.06 72 PRO A O 1
ATOM 575 N N . GLY A 1 73 ? -16.290 2.658 14.042 1.00 83.44 73 GLY A N 1
ATOM 576 C CA . GLY A 1 73 ? -15.964 3.969 13.469 1.00 83.44 73 GLY A CA 1
ATOM 577 C C . GLY A 1 73 ? -14.466 4.279 13.370 1.00 83.44 73 GLY A C 1
ATOM 578 O O . GLY A 1 73 ? -14.119 5.329 12.827 1.00 83.44 73 GLY A O 1
ATOM 579 N N . CYS A 1 74 ? -13.590 3.382 13.834 1.00 87.50 74 CYS A N 1
ATOM 580 C CA . CYS A 1 74 ? -12.158 3.451 13.572 1.00 87.50 74 CYS A CA 1
ATOM 581 C C . CYS A 1 74 ? -11.853 2.718 12.265 1.00 87.50 74 CYS A C 1
ATOM 583 O O . CYS A 1 74 ? -12.047 1.510 12.153 1.00 87.50 74 CYS A O 1
ATOM 585 N N . ASN A 1 75 ? -11.382 3.452 11.265 1.00 84.75 75 ASN A N 1
ATOM 586 C CA . ASN A 1 75 ? -11.193 2.922 9.922 1.00 84.75 75 ASN A CA 1
ATOM 587 C C . ASN A 1 75 ? -9.962 3.498 9.206 1.00 84.75 75 ASN A C 1
ATOM 589 O O . ASN A 1 75 ? -9.829 3.352 7.996 1.00 84.75 75 ASN A O 1
ATOM 593 N N . ILE A 1 76 ? -9.061 4.160 9.936 1.00 86.69 76 ILE A N 1
ATOM 594 C CA . ILE A 1 76 ? -7.843 4.758 9.384 1.00 86.69 76 ILE A CA 1
ATOM 595 C C . ILE A 1 76 ? -6.625 4.109 10.033 1.00 86.69 76 ILE A C 1
ATOM 597 O O . ILE A 1 76 ? -6.404 4.259 11.228 1.00 86.69 76 ILE A O 1
ATOM 601 N N . ILE A 1 77 ? -5.807 3.422 9.248 1.00 88.56 77 ILE A N 1
ATOM 602 C CA . ILE A 1 77 ? -4.489 2.953 9.672 1.00 88.56 77 ILE A CA 1
ATOM 603 C C . ILE A 1 77 ? -3.472 4.034 9.329 1.00 88.56 77 ILE A C 1
ATOM 605 O O . ILE A 1 77 ? -3.448 4.532 8.206 1.00 88.56 77 ILE A O 1
ATOM 609 N N . ILE A 1 78 ? -2.608 4.370 10.282 1.00 86.94 78 ILE A N 1
ATOM 610 C CA . ILE A 1 78 ? -1.482 5.277 10.066 1.00 86.94 78 ILE A CA 1
ATOM 611 C C . ILE A 1 78 ? -0.198 4.535 10.414 1.00 86.94 78 ILE A C 1
ATOM 613 O O . ILE A 1 78 ? -0.099 3.945 11.493 1.00 86.94 78 ILE A O 1
ATOM 617 N N . SER A 1 79 ? 0.784 4.604 9.517 1.00 86.75 79 SER A N 1
ATOM 618 C CA . SER A 1 79 ? 2.101 3.996 9.700 1.00 86.75 79 SER A CA 1
ATOM 619 C C . SER A 1 79 ? 3.225 4.914 9.221 1.00 86.75 79 SER A C 1
ATOM 621 O O . SER A 1 79 ? 3.128 5.551 8.172 1.00 86.75 79 SER A O 1
ATOM 623 N N . ALA A 1 80 ? 4.310 4.947 9.992 1.00 83.94 80 ALA A N 1
ATOM 624 C CA . ALA A 1 80 ? 5.597 5.538 9.630 1.00 83.94 80 ALA A CA 1
ATOM 625 C C . ALA A 1 80 ? 6.706 4.874 10.460 1.00 83.94 80 ALA A C 1
ATOM 627 O O . ALA A 1 80 ? 6.417 4.220 11.466 1.00 83.94 80 ALA A O 1
ATOM 628 N N . TYR A 1 81 ? 7.970 5.082 10.082 1.00 79.38 81 TYR A N 1
ATOM 629 C CA . TYR A 1 81 ? 9.126 4.492 10.768 1.00 79.38 81 TYR A CA 1
ATOM 630 C C . TYR A 1 81 ? 9.130 4.740 12.287 1.00 79.38 81 TYR A C 1
ATOM 632 O O . TYR A 1 81 ? 9.221 3.783 13.054 1.00 79.38 81 TYR A O 1
ATOM 640 N N . GLN A 1 82 ? 8.954 5.991 12.729 1.00 78.50 82 GLN A N 1
ATOM 641 C CA . GLN A 1 82 ? 8.983 6.335 14.158 1.00 78.50 82 GLN A CA 1
ATOM 642 C C . GLN A 1 82 ? 7.613 6.296 14.854 1.00 78.50 82 GLN A C 1
ATOM 644 O O . GLN A 1 82 ? 7.556 6.386 16.074 1.00 78.50 82 GLN A O 1
ATOM 649 N N . PHE A 1 83 ? 6.500 6.103 14.135 1.00 79.62 83 PHE A N 1
ATOM 650 C CA . PHE A 1 83 ? 5.170 6.075 14.769 1.00 79.62 83 PHE A CA 1
ATOM 651 C C . PHE A 1 83 ? 4.916 4.811 15.596 1.00 79.62 83 PHE A C 1
ATOM 653 O O . PHE A 1 83 ? 4.133 4.852 16.541 1.00 79.62 83 PHE A O 1
ATOM 660 N N . GLY A 1 84 ? 5.616 3.708 15.308 1.00 72.06 84 GLY A N 1
ATOM 661 C CA . GLY A 1 84 ? 5.443 2.430 16.012 1.00 72.06 84 GLY A CA 1
ATOM 662 C C . GLY A 1 84 ? 5.795 2.449 17.509 1.00 72.06 84 GLY A C 1
ATOM 663 O O . GLY A 1 84 ? 5.533 1.465 18.206 1.00 72.06 84 GLY A O 1
ATOM 664 N N . ILE A 1 85 ? 6.367 3.544 18.024 1.00 77.56 85 ILE A N 1
ATOM 665 C CA . ILE A 1 85 ? 6.576 3.743 19.467 1.00 77.56 85 ILE A CA 1
ATOM 666 C C . ILE A 1 85 ? 5.252 3.976 20.213 1.00 77.56 85 ILE A C 1
ATOM 668 O O . ILE A 1 85 ? 5.148 3.645 21.394 1.00 77.56 85 ILE A O 1
ATOM 672 N N . HIS A 1 86 ? 4.232 4.491 19.523 1.00 78.94 86 HIS A N 1
ATOM 673 C CA . HIS A 1 86 ? 2.917 4.781 20.082 1.00 78.94 86 HIS A CA 1
ATOM 674 C C . HIS A 1 86 ? 1.963 3.600 19.837 1.00 78.94 86 HIS A C 1
ATOM 676 O O . HIS A 1 86 ? 1.786 3.180 18.691 1.00 78.94 86 HIS A O 1
ATOM 682 N N . PRO A 1 87 ? 1.336 3.019 20.877 1.00 76.81 87 PRO A N 1
ATOM 683 C CA . PRO A 1 87 ? 0.449 1.863 20.721 1.00 76.81 87 PRO A CA 1
ATOM 684 C C . PRO A 1 87 ? -0.819 2.163 19.902 1.00 76.81 87 PRO A C 1
ATOM 686 O O . PRO A 1 87 ? -1.445 1.237 19.377 1.00 76.81 87 PRO A O 1
ATOM 689 N N . GLU A 1 88 ? -1.185 3.436 19.755 1.00 76.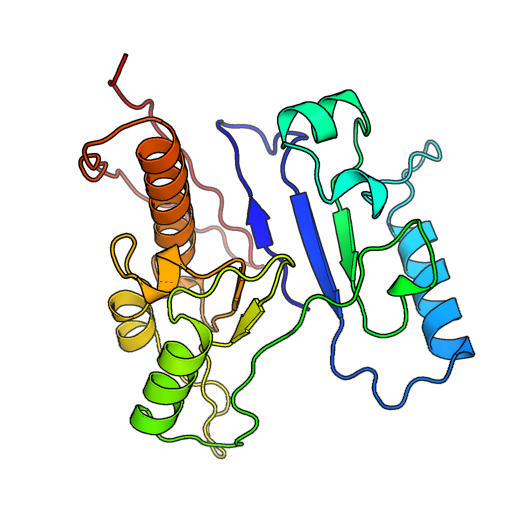62 88 GLU A N 1
ATOM 690 C CA . GLU A 1 88 ? -2.298 3.902 18.926 1.00 76.62 88 GLU A CA 1
ATOM 691 C C . GLU A 1 88 ? -2.011 3.782 17.418 1.00 76.62 88 GLU A C 1
ATOM 693 O O . GLU A 1 88 ? -2.927 3.934 16.613 1.00 76.62 88 GLU A O 1
ATOM 698 N N . TYR A 1 89 ? -0.771 3.471 17.024 1.00 79.44 89 TYR A N 1
ATOM 699 C CA . TYR A 1 89 ? -0.310 3.498 15.637 1.00 79.44 89 TYR A CA 1
ATOM 700 C C . TYR A 1 89 ? 0.291 2.183 15.193 1.00 79.44 89 TYR A C 1
ATOM 702 O O . TYR A 1 89 ? 0.931 1.454 15.952 1.00 79.44 89 TYR A O 1
ATOM 710 N N . TRP A 1 90 ? 0.114 1.896 13.911 1.00 87.25 90 TRP A N 1
ATOM 711 C CA . TRP A 1 90 ? 0.698 0.710 13.324 1.00 87.25 90 TRP A CA 1
ATOM 712 C C . TRP A 1 90 ? 2.208 0.886 13.199 1.00 87.25 90 TRP A C 1
ATOM 714 O O . TRP A 1 90 ? 2.726 1.993 13.026 1.00 87.25 90 TRP A O 1
ATOM 724 N N . ASN A 1 91 ? 2.921 -0.237 13.286 1.00 85.38 91 ASN A N 1
ATOM 725 C CA . ASN A 1 91 ? 4.344 -0.252 12.979 1.00 85.38 91 ASN A CA 1
ATOM 726 C C . ASN A 1 91 ? 4.564 0.216 11.534 1.00 85.38 91 ASN A C 1
ATOM 728 O O . ASN A 1 91 ? 3.642 0.225 10.715 1.00 85.38 91 ASN A O 1
ATOM 732 N N . ASN A 1 92 ? 5.809 0.560 11.212 1.00 86.94 92 ASN A N 1
ATOM 733 C CA . ASN A 1 92 ? 6.198 0.819 9.836 1.00 86.94 92 ASN A CA 1
ATOM 734 C C . ASN A 1 92 ? 5.728 -0.318 8.918 1.00 86.94 92 ASN A C 1
ATOM 736 O O . ASN A 1 92 ? 6.106 -1.467 9.138 1.00 86.94 92 ASN A O 1
ATOM 740 N N . ILE A 1 93 ? 4.950 0.011 7.888 1.00 86.69 93 ILE A N 1
ATOM 741 C CA . ILE A 1 93 ? 4.609 -0.921 6.814 1.00 86.69 93 ILE A CA 1
ATOM 742 C C . ILE A 1 93 ? 5.759 -0.838 5.806 1.00 86.69 93 ILE A C 1
ATOM 744 O O . ILE A 1 93 ? 5.882 0.194 5.132 1.00 86.69 93 ILE A O 1
ATOM 748 N N . PRO A 1 94 ? 6.613 -1.876 5.682 1.00 87.00 94 PRO A N 1
ATOM 749 C CA . PRO A 1 94 ? 7.758 -1.828 4.786 1.00 87.00 94 PRO A CA 1
ATOM 750 C C . PRO A 1 94 ? 7.325 -1.498 3.358 1.00 87.00 94 PRO A C 1
ATOM 752 O O . PRO A 1 94 ? 6.336 -2.035 2.854 1.00 87.00 94 PRO A O 1
ATOM 755 N N . HIS A 1 95 ? 8.069 -0.607 2.710 1.00 87.00 95 HIS A N 1
ATOM 756 C CA . HIS A 1 95 ? 7.791 -0.165 1.351 1.00 87.00 95 HIS A CA 1
ATOM 757 C C . HIS A 1 95 ? 8.923 -0.569 0.420 1.00 87.00 95 HIS A C 1
ATOM 759 O O . HIS A 1 95 ? 10.015 -0.000 0.450 1.00 87.00 95 HIS A O 1
ATOM 765 N N . TYR A 1 96 ? 8.666 -1.584 -0.399 1.00 89.94 96 TYR A N 1
ATOM 766 C CA . TYR A 1 96 ? 9.630 -2.085 -1.362 1.00 89.94 96 TYR A CA 1
ATOM 767 C C . TYR A 1 96 ? 9.544 -1.267 -2.646 1.00 89.94 96 TYR A C 1
ATOM 769 O O . TYR A 1 96 ? 8.669 -1.482 -3.486 1.00 89.94 96 TYR A O 1
ATOM 777 N N . LYS A 1 97 ? 10.512 -0.362 -2.790 1.00 89.81 97 LYS A N 1
ATOM 778 C CA . LYS A 1 97 ? 10.828 0.364 -4.020 1.00 89.81 97 LYS A CA 1
ATOM 779 C C . LYS A 1 97 ? 12.194 -0.067 -4.545 1.00 89.81 97 LYS A C 1
ATOM 781 O O . LYS A 1 97 ? 13.098 -0.339 -3.760 1.00 89.81 97 LYS A O 1
ATOM 786 N N . ILE A 1 98 ? 12.357 -0.121 -5.866 1.00 91.81 98 ILE A N 1
ATOM 787 C CA . ILE A 1 98 ? 13.604 -0.584 -6.504 1.00 91.81 98 ILE A CA 1
ATOM 788 C C . ILE A 1 98 ? 14.806 0.337 -6.238 1.00 91.81 98 ILE A C 1
ATOM 790 O O . ILE A 1 98 ? 15.948 -0.096 -6.350 1.00 91.81 98 ILE A O 1
ATOM 794 N N . GLY A 1 99 ? 14.566 1.599 -5.865 1.00 87.00 99 GLY A N 1
ATOM 795 C CA . GLY A 1 99 ? 15.619 2.537 -5.457 1.00 87.00 99 GLY A CA 1
ATOM 796 C C . GLY A 1 99 ? 16.542 3.000 -6.590 1.00 87.00 99 GLY A C 1
ATOM 797 O O . GLY A 1 99 ? 17.571 3.613 -6.323 1.00 87.00 99 GLY A O 1
ATOM 798 N N . LYS A 1 100 ? 16.186 2.719 -7.849 1.00 86.69 100 LYS A N 1
ATOM 799 C CA . LYS A 1 100 ? 16.908 3.164 -9.045 1.00 86.69 100 LYS A CA 1
ATOM 800 C C . LYS A 1 100 ? 16.102 4.251 -9.753 1.00 86.69 100 LYS A C 1
ATOM 802 O O . LYS A 1 100 ? 14.891 4.123 -9.874 1.00 86.69 100 LYS A O 1
ATOM 807 N N . GLU A 1 101 ? 16.779 5.293 -10.230 1.00 83.31 101 GLU A N 1
ATOM 808 C CA . GLU A 1 101 ? 16.142 6.456 -10.872 1.00 83.31 101 GLU A CA 1
ATOM 809 C C . GLU A 1 101 ? 15.450 6.107 -12.202 1.00 83.31 101 GLU A C 1
ATOM 811 O O . GLU A 1 101 ? 14.372 6.614 -12.499 1.00 83.31 101 GLU A O 1
ATOM 816 N N . ALA A 1 102 ? 16.055 5.214 -12.988 1.00 87.25 102 ALA A N 1
ATOM 817 C CA . ALA A 1 102 ? 15.511 4.731 -14.256 1.00 87.25 102 ALA A CA 1
ATOM 818 C C . ALA A 1 102 ? 15.877 3.247 -14.462 1.00 87.25 102 ALA A C 1
ATOM 820 O O . ALA A 1 102 ? 16.822 2.928 -15.194 1.00 87.25 102 ALA A O 1
ATOM 821 N N . PRO A 1 103 ? 15.220 2.312 -13.751 1.00 91.00 103 PRO A N 1
ATOM 822 C CA . PRO A 1 103 ? 15.421 0.887 -13.968 1.00 91.00 103 PRO A CA 1
ATOM 823 C C . PRO A 1 103 ? 14.935 0.465 -15.356 1.00 91.00 103 PRO A C 1
ATOM 825 O O . PRO A 1 103 ? 13.935 0.961 -15.879 1.00 91.00 103 PRO A O 1
ATOM 828 N N . SER A 1 104 ? 15.618 -0.511 -15.946 1.00 93.31 104 SER A N 1
ATOM 829 C CA . SER A 1 104 ? 15.078 -1.245 -17.088 1.00 93.31 104 SER A CA 1
ATOM 830 C C . SER A 1 104 ? 13.846 -2.054 -16.670 1.00 93.31 104 SER A C 1
ATOM 832 O O . SER A 1 104 ? 13.680 -2.402 -15.499 1.00 93.31 104 SER A O 1
ATOM 834 N N . MET A 1 105 ? 12.993 -2.408 -17.634 1.00 94.44 105 MET A N 1
ATOM 835 C CA . MET A 1 105 ? 11.813 -3.232 -17.346 1.00 94.44 105 MET A CA 1
ATOM 836 C C . MET A 1 105 ? 12.178 -4.599 -16.758 1.00 94.44 105 MET A C 1
ATOM 838 O O . MET A 1 105 ? 11.486 -5.064 -15.863 1.00 94.44 105 MET A O 1
ATOM 842 N N . ASN A 1 106 ? 13.296 -5.196 -17.181 1.00 96.06 106 ASN A N 1
ATOM 843 C CA . ASN A 1 106 ? 13.772 -6.468 -16.629 1.00 96.06 106 ASN A CA 1
ATOM 844 C C . ASN A 1 106 ? 14.232 -6.332 -15.169 1.00 96.06 106 ASN A C 1
ATOM 846 O O . ASN A 1 106 ? 14.010 -7.235 -14.369 1.00 96.06 106 ASN A O 1
ATOM 850 N N . GLU A 1 107 ? 14.866 -5.213 -14.805 1.00 96.06 107 GLU A N 1
ATOM 851 C CA . GLU A 1 107 ? 15.254 -4.952 -13.412 1.00 96.06 107 GLU A CA 1
ATOM 852 C C . GLU A 1 107 ? 14.026 -4.752 -12.521 1.00 96.06 107 GLU A C 1
ATOM 854 O O . GLU A 1 107 ? 13.989 -5.280 -11.410 1.00 96.06 107 GLU A O 1
ATOM 859 N N . LEU A 1 108 ? 13.016 -4.023 -13.011 1.00 95.94 108 LEU A N 1
ATOM 860 C CA . LEU A 1 108 ? 11.746 -3.854 -12.306 1.00 95.94 108 LEU A CA 1
ATOM 861 C C . LEU A 1 108 ? 11.024 -5.195 -12.126 1.00 95.94 108 LEU A C 1
ATOM 863 O O . LEU A 1 108 ? 10.580 -5.505 -11.023 1.00 95.94 108 LEU A O 1
ATOM 867 N N . ASP A 1 109 ? 10.949 -6.002 -13.181 1.00 96.44 109 ASP A N 1
ATOM 868 C CA . ASP A 1 109 ? 10.297 -7.311 -13.155 1.00 96.44 109 ASP A CA 1
ATOM 869 C C . ASP A 1 109 ? 10.974 -8.271 -12.165 1.00 96.44 109 ASP A C 1
ATOM 871 O O . ASP A 1 109 ? 10.324 -8.809 -11.267 1.00 96.44 109 ASP A O 1
ATOM 875 N N . ALA A 1 110 ? 12.305 -8.376 -12.223 1.00 96.00 110 ALA A N 1
ATOM 876 C CA . ALA A 1 110 ? 13.081 -9.188 -11.288 1.00 96.00 110 ALA A CA 1
ATOM 877 C C . ALA A 1 110 ? 12.951 -8.704 -9.831 1.00 96.00 110 ALA A C 1
ATOM 879 O O . ALA A 1 110 ? 12.930 -9.510 -8.896 1.00 96.00 110 ALA A O 1
ATOM 880 N N . PHE A 1 111 ? 12.855 -7.388 -9.613 1.00 95.56 111 PHE A N 1
ATOM 881 C CA . PHE A 1 111 ? 12.616 -6.817 -8.288 1.00 95.56 111 PHE A CA 1
ATOM 882 C C . PHE A 1 111 ? 11.239 -7.203 -7.735 1.00 95.56 111 PHE A C 1
ATOM 884 O O . PHE A 1 111 ? 11.136 -7.564 -6.558 1.00 95.56 111 PHE A O 1
ATOM 891 N N . ILE A 1 112 ? 10.199 -7.144 -8.571 1.00 94.50 112 ILE A N 1
ATOM 892 C CA . ILE A 1 112 ? 8.830 -7.542 -8.222 1.00 94.50 112 ILE A CA 1
ATOM 893 C C . ILE A 1 112 ? 8.788 -9.025 -7.861 1.00 94.50 112 ILE A C 1
ATOM 895 O O . ILE A 1 112 ? 8.267 -9.380 -6.800 1.00 94.50 112 ILE A O 1
ATOM 899 N N . ASP A 1 113 ? 9.399 -9.881 -8.681 1.00 93.44 113 ASP A N 1
ATOM 900 C CA . ASP A 1 113 ? 9.453 -11.322 -8.429 1.00 93.44 113 ASP A CA 1
ATOM 901 C C . ASP A 1 113 ? 10.138 -11.625 -7.107 1.00 93.44 113 ASP A C 1
ATOM 903 O O . ASP A 1 113 ? 9.563 -12.295 -6.251 1.00 93.44 113 ASP A O 1
ATOM 907 N N . LYS A 1 114 ? 11.313 -11.034 -6.865 1.00 92.00 114 LYS A N 1
ATOM 908 C CA . LYS A 1 114 ? 12.052 -11.205 -5.608 1.00 92.00 114 LYS A CA 1
ATOM 909 C C . LYS A 1 114 ? 11.189 -10.946 -4.367 1.00 92.00 114 LYS A C 1
ATOM 911 O O . LYS A 1 114 ? 11.358 -11.631 -3.361 1.00 92.00 114 LYS A O 1
ATOM 916 N N . HIS A 1 115 ? 10.295 -9.957 -4.408 1.00 88.50 115 HIS A N 1
ATOM 917 C CA . HIS A 1 115 ? 9.489 -9.567 -3.245 1.00 88.50 115 HIS A CA 1
ATOM 918 C C . HIS A 1 115 ? 8.128 -10.261 -3.164 1.00 88.50 115 HIS A C 1
ATOM 920 O O . HIS A 1 115 ? 7.498 -10.172 -2.107 1.00 88.50 115 HIS A O 1
ATOM 926 N N . THR A 1 116 ? 7.707 -10.960 -4.222 1.00 86.19 116 THR A N 1
ATOM 927 C CA . THR A 1 116 ? 6.415 -11.662 -4.318 1.00 86.19 116 THR A CA 1
ATOM 928 C C . THR A 1 116 ? 6.541 -13.185 -4.386 1.00 86.19 116 THR A C 1
ATOM 930 O O . THR A 1 11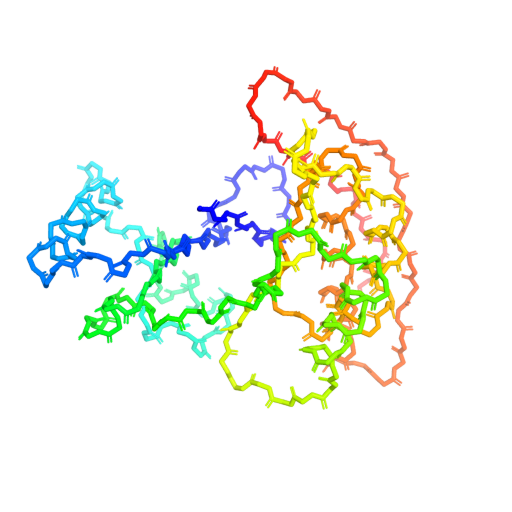6 ? 5.534 -13.882 -4.521 1.00 86.19 116 THR A O 1
ATOM 933 N N . ILE A 1 117 ? 7.751 -13.732 -4.222 1.00 82.62 117 ILE A N 1
ATOM 934 C CA . ILE A 1 117 ? 7.941 -15.155 -3.912 1.00 82.62 117 ILE A CA 1
ATOM 935 C C . ILE A 1 117 ? 7.132 -15.505 -2.655 1.00 82.62 117 ILE A C 1
ATOM 937 O O . ILE A 1 117 ? 7.066 -14.718 -1.709 1.00 82.62 117 ILE A O 1
ATOM 941 N N . GLU A 1 118 ? 6.516 -16.688 -2.674 1.00 62.25 118 GLU A N 1
ATOM 942 C CA . GLU A 1 118 ? 5.679 -17.249 -1.612 1.00 62.25 118 GLU A CA 1
ATOM 943 C C . GLU A 1 118 ? 6.498 -17.465 -0.330 1.00 62.25 118 GLU A C 1
ATOM 945 O O . GLU A 1 118 ? 7.023 -18.539 -0.047 1.00 62.25 118 GLU A O 1
ATOM 950 N N . LEU A 1 119 ? 6.657 -16.388 0.430 1.00 55.53 119 LEU A N 1
ATOM 951 C CA . LEU A 1 119 ? 7.236 -16.371 1.758 1.00 55.53 119 LEU A CA 1
ATOM 952 C C . LEU A 1 119 ? 6.147 -15.864 2.685 1.00 55.53 119 LEU A C 1
ATOM 954 O O . LEU A 1 119 ? 5.600 -14.781 2.470 1.00 55.53 119 LEU A O 1
ATOM 958 N N . PHE A 1 120 ? 5.839 -16.642 3.719 1.00 53.62 120 PHE A N 1
ATOM 959 C CA . PHE A 1 120 ? 5.034 -16.147 4.822 1.00 53.62 120 PHE A CA 1
ATOM 960 C C . PHE A 1 120 ? 5.718 -14.897 5.389 1.00 53.62 120 PHE A C 1
ATOM 962 O O . PHE A 1 120 ? 6.773 -14.982 6.019 1.00 53.62 120 PHE A O 1
ATOM 969 N N . LYS A 1 121 ? 5.143 -13.727 5.110 1.00 60.88 121 LYS A N 1
ATOM 970 C CA . LYS A 1 121 ? 5.533 -12.461 5.722 1.00 60.88 121 LYS A CA 1
ATOM 971 C C . LYS A 1 121 ? 4.492 -12.183 6.807 1.00 60.88 121 LYS A C 1
ATOM 973 O O . LYS A 1 121 ? 3.340 -11.946 6.451 1.00 60.88 121 LYS A O 1
ATOM 978 N N . PRO A 1 122 ? 4.859 -12.281 8.099 1.00 58.41 122 PRO A N 1
ATOM 979 C CA . PRO A 1 122 ? 3.899 -12.141 9.194 1.00 58.41 122 PRO A CA 1
ATOM 980 C C . PRO A 1 122 ? 3.278 -10.741 9.250 1.00 58.41 122 PRO A C 1
ATOM 982 O O . PRO A 1 122 ? 2.146 -10.598 9.694 1.00 58.41 122 PRO A O 1
ATOM 985 N N . ASP A 1 123 ? 4.003 -9.728 8.769 1.00 73.31 123 ASP A N 1
ATOM 986 C CA . ASP A 1 123 ? 3.573 -8.335 8.790 1.00 73.31 123 ASP A CA 1
ATOM 987 C C . ASP A 1 123 ? 3.174 -7.829 7.397 1.00 73.31 123 ASP A C 1
ATOM 989 O O . ASP A 1 123 ? 3.725 -8.240 6.371 1.00 73.31 123 ASP A O 1
ATOM 993 N N . MET A 1 124 ? 2.241 -6.873 7.382 1.00 81.69 124 MET A N 1
ATOM 994 C CA . MET A 1 124 ? 1.812 -6.165 6.178 1.00 81.69 124 MET A CA 1
ATOM 995 C C . MET A 1 124 ? 2.972 -5.387 5.551 1.00 81.69 124 MET A C 1
ATOM 997 O O . MET A 1 124 ? 3.706 -4.679 6.237 1.00 81.69 124 MET A O 1
ATOM 1001 N N . TRP A 1 125 ? 3.092 -5.456 4.229 1.00 85.81 125 TRP A N 1
ATOM 1002 C CA . TRP A 1 125 ? 4.097 -4.728 3.456 1.00 85.81 125 TRP A CA 1
ATOM 1003 C C . TRP A 1 125 ? 3.515 -4.195 2.146 1.00 85.81 125 TRP A C 1
ATOM 1005 O O . TRP A 1 125 ? 2.453 -4.618 1.692 1.00 85.81 125 TRP A O 1
ATOM 1015 N N . SER A 1 126 ? 4.223 -3.266 1.513 1.00 87.56 126 SER A N 1
ATOM 1016 C CA . SER A 1 126 ? 3.810 -2.640 0.261 1.00 87.56 126 SER A CA 1
ATOM 1017 C C . SER A 1 126 ? 4.858 -2.775 -0.837 1.00 87.56 126 SER A C 1
ATOM 1019 O O . SER A 1 126 ? 6.057 -2.684 -0.579 1.00 87.56 126 SER A O 1
ATOM 1021 N N . LEU A 1 127 ? 4.395 -3.001 -2.066 1.00 89.56 127 LEU A N 1
ATOM 1022 C CA . LEU A 1 127 ? 5.212 -3.083 -3.273 1.00 89.56 127 LEU A CA 1
ATOM 1023 C C . LEU A 1 127 ? 4.985 -1.859 -4.147 1.00 89.56 127 LEU A C 1
ATOM 1025 O O . LEU A 1 127 ? 3.836 -1.487 -4.387 1.00 89.56 127 LEU A O 1
ATOM 1029 N N . GLN A 1 128 ? 6.046 -1.259 -4.670 1.00 90.00 128 GLN A N 1
ATOM 1030 C CA . GLN A 1 128 ? 5.947 -0.244 -5.711 1.00 90.00 128 GLN A CA 1
ATOM 1031 C C . GLN A 1 128 ? 6.199 -0.864 -7.088 1.00 90.00 128 GLN A C 1
ATOM 1033 O O . GLN A 1 128 ? 7.269 -1.411 -7.349 1.00 90.00 128 GLN A O 1
ATOM 1038 N N . VAL A 1 129 ? 5.206 -0.755 -7.968 1.00 92.06 129 VAL A N 1
ATOM 1039 C CA . VAL A 1 129 ? 5.257 -1.186 -9.370 1.00 92.06 129 VAL A CA 1
ATOM 1040 C C . VAL A 1 129 ? 5.148 0.063 -10.239 1.00 92.06 129 VAL A C 1
ATOM 1042 O O . VAL A 1 129 ? 4.131 0.343 -10.873 1.00 92.06 129 VAL A O 1
ATOM 1045 N N . THR A 1 130 ? 6.204 0.869 -10.199 1.00 90.69 130 THR A N 1
ATOM 1046 C CA . THR A 1 130 ? 6.313 2.116 -10.959 1.00 90.69 130 THR A CA 1
ATOM 1047 C C . THR A 1 130 ? 7.697 2.230 -11.583 1.00 90.69 130 THR A C 1
ATOM 1049 O O . THR A 1 130 ? 8.643 1.544 -11.192 1.00 90.69 130 THR A O 1
ATOM 1052 N N . ASN A 1 131 ? 7.811 3.093 -12.587 1.00 91.12 131 ASN A N 1
ATOM 1053 C CA . ASN A 1 131 ? 9.077 3.422 -13.222 1.00 91.12 131 ASN A CA 1
ATOM 1054 C C . ASN A 1 131 ? 9.050 4.890 -13.639 1.00 91.12 131 ASN A C 1
ATOM 1056 O O . ASN A 1 131 ? 7.993 5.443 -13.947 1.00 91.12 131 ASN A O 1
ATOM 1060 N N . THR A 1 132 ? 10.217 5.507 -13.662 1.00 86.62 132 THR A N 1
ATOM 1061 C CA . THR A 1 132 ? 10.418 6.910 -13.990 1.00 86.62 132 THR A CA 1
ATOM 1062 C C . THR A 1 132 ? 11.452 7.031 -15.096 1.00 86.62 132 THR A C 1
ATOM 1064 O O . THR A 1 132 ? 12.463 6.335 -15.128 1.00 86.62 132 THR A O 1
ATOM 1067 N N . SER A 1 133 ? 11.198 7.938 -16.028 1.00 84.00 133 SER A N 1
ATOM 1068 C CA . SER A 1 133 ? 12.196 8.426 -16.966 1.00 84.00 133 SER A CA 1
ATOM 1069 C C . SER A 1 133 ? 12.772 9.729 -16.434 1.00 84.00 133 SER A C 1
ATOM 1071 O O . SER A 1 133 ? 12.017 10.617 -16.038 1.00 84.00 133 SER A O 1
ATOM 1073 N N . ALA A 1 134 ? 14.094 9.884 -16.529 1.00 81.06 134 ALA A N 1
ATOM 1074 C CA . ALA A 1 134 ? 14.768 11.141 -16.210 1.00 81.06 134 ALA A CA 1
ATOM 1075 C C . ALA A 1 134 ? 14.219 12.340 -17.015 1.00 81.06 134 ALA A C 1
ATOM 1077 O O . ALA A 1 134 ? 14.271 13.474 -16.553 1.00 81.06 134 ALA A O 1
ATOM 1078 N N . THR A 1 135 ? 13.678 12.107 -18.217 1.00 85.00 135 THR A N 1
ATOM 1079 C CA . THR A 1 135 ? 13.193 13.173 -19.111 1.00 85.00 135 THR A CA 1
ATOM 1080 C C . THR A 1 135 ? 11.685 13.393 -19.023 1.00 85.00 135 THR A C 1
ATOM 1082 O O . THR A 1 135 ? 11.226 14.524 -19.151 1.00 85.00 135 THR A O 1
ATOM 1085 N N . TYR A 1 136 ? 10.905 12.328 -18.827 1.00 84.50 136 TYR A N 1
ATOM 1086 C CA . TYR A 1 136 ? 9.441 12.380 -18.944 1.00 84.50 136 TYR A CA 1
ATOM 1087 C C . TYR A 1 136 ? 8.702 12.151 -17.621 1.00 84.50 136 TYR A C 1
ATOM 1089 O O . TYR A 1 136 ? 7.474 12.216 -17.593 1.00 84.50 136 TYR A O 1
ATOM 1097 N N . GLY A 1 137 ? 9.429 11.906 -16.527 1.00 88.00 137 GLY A N 1
ATOM 1098 C CA . GLY A 1 137 ? 8.838 11.604 -15.228 1.00 88.00 137 GLY A CA 1
ATOM 1099 C C . GLY A 1 137 ? 8.214 10.202 -15.186 1.00 88.00 137 GLY A C 1
ATOM 1100 O O . GLY A 1 137 ? 8.730 9.290 -15.842 1.00 88.00 137 GLY A O 1
ATOM 1101 N N . PRO A 1 138 ? 7.138 9.997 -14.402 1.00 89.62 138 PRO A N 1
ATOM 1102 C CA . PRO A 1 138 ? 6.469 8.703 -14.276 1.00 89.62 138 PRO A CA 1
ATOM 1103 C C . PRO A 1 138 ? 6.048 8.116 -15.625 1.00 89.62 138 PRO A C 1
ATOM 1105 O O . PRO A 1 138 ? 5.398 8.772 -16.442 1.00 89.62 138 PRO A O 1
ATOM 1108 N N . LEU A 1 139 ? 6.404 6.855 -15.855 1.00 91.25 139 LEU A N 1
ATOM 1109 C CA . LEU A 1 139 ? 6.087 6.135 -17.081 1.00 91.25 139 LEU A CA 1
ATOM 1110 C C . LEU A 1 139 ? 4.719 5.461 -16.983 1.00 91.25 139 LEU A C 1
ATOM 1112 O O . LEU A 1 139 ? 4.352 4.881 -15.964 1.00 91.25 139 LEU A O 1
ATOM 1116 N N . ASN A 1 140 ? 3.972 5.477 -18.087 1.00 92.19 140 ASN A N 1
ATOM 1117 C CA . ASN A 1 140 ? 2.746 4.695 -18.193 1.00 92.19 140 ASN A CA 1
ATOM 1118 C C . ASN A 1 140 ? 3.089 3.207 -18.358 1.00 92.19 140 ASN A C 1
ATOM 1120 O O . ASN A 1 140 ? 3.398 2.761 -19.462 1.00 92.19 140 ASN A O 1
ATOM 1124 N N . LEU A 1 141 ? 2.988 2.449 -17.268 1.00 92.38 141 LEU A N 1
ATOM 1125 C CA . LEU A 1 141 ? 3.247 1.008 -17.244 1.00 92.38 141 LEU A CA 1
ATOM 1126 C C . LEU A 1 141 ? 1.992 0.145 -17.394 1.00 92.38 141 LEU A C 1
ATOM 1128 O O . LEU A 1 141 ? 2.075 -1.055 -17.168 1.00 92.38 141 LEU A O 1
ATOM 1132 N N . SER A 1 142 ? 0.843 0.706 -17.784 1.00 92.00 142 SER A N 1
ATOM 1133 C CA . SER A 1 142 ? -0.442 -0.018 -17.798 1.00 92.00 142 SER A CA 1
ATOM 1134 C C . SER A 1 142 ? -0.379 -1.417 -18.424 1.00 92.00 142 SER A C 1
ATOM 1136 O O . SER A 1 142 ? -0.818 -2.370 -17.795 1.00 92.00 142 SER A O 1
ATOM 1138 N N . GLY A 1 143 ? 0.235 -1.584 -19.600 1.00 92.69 143 GLY A N 1
ATOM 1139 C CA . GLY A 1 143 ? 0.386 -2.909 -20.221 1.00 92.69 143 GLY A CA 1
ATOM 1140 C C . GLY A 1 143 ? 1.195 -3.905 -19.376 1.00 92.69 143 GLY A C 1
ATOM 1141 O O . GLY A 1 143 ? 0.796 -5.056 -19.231 1.00 92.69 143 GLY A O 1
ATOM 1142 N N . PHE A 1 144 ? 2.299 -3.456 -18.773 1.00 95.06 144 PHE A N 1
ATOM 1143 C CA . PHE A 1 144 ? 3.110 -4.279 -17.872 1.00 95.06 144 PHE A CA 1
ATOM 1144 C C . PHE A 1 144 ? 2.353 -4.598 -16.577 1.00 95.06 144 PHE A C 1
ATOM 1146 O O . PHE A 1 144 ? 2.273 -5.758 -16.187 1.00 95.06 144 PHE A O 1
ATOM 1153 N N . THR A 1 145 ? 1.744 -3.590 -15.949 1.00 93.31 145 THR A N 1
ATOM 1154 C CA . THR A 1 145 ? 0.968 -3.724 -14.711 1.00 93.31 145 THR A CA 1
ATOM 1155 C C . THR A 1 145 ? -0.210 -4.679 -14.880 1.00 93.31 145 THR A C 1
ATOM 1157 O O . THR A 1 145 ? -0.419 -5.529 -14.022 1.00 93.31 145 THR A O 1
ATOM 1160 N N . ASN A 1 146 ? -0.954 -4.586 -15.985 1.00 92.31 146 ASN A N 1
ATOM 1161 C CA . ASN A 1 146 ? -2.117 -5.439 -16.242 1.00 92.31 146 ASN A CA 1
ATOM 1162 C C . ASN A 1 146 ? -1.732 -6.917 -16.342 1.00 92.31 146 ASN A C 1
ATOM 1164 O O . ASN A 1 146 ? -2.467 -7.764 -15.846 1.00 92.31 146 ASN A O 1
ATOM 1168 N N . ASN A 1 147 ? -0.581 -7.206 -16.956 1.00 93.50 147 ASN A N 1
ATOM 1169 C CA . ASN A 1 147 ? -0.069 -8.567 -17.081 1.00 93.50 147 ASN A CA 1
ATOM 1170 C C . ASN A 1 147 ? 0.524 -9.054 -15.755 1.00 93.50 147 ASN A C 1
ATOM 1172 O O . ASN A 1 147 ? 0.196 -10.136 -15.290 1.00 93.50 147 ASN A O 1
ATOM 1176 N N . LYS A 1 148 ? 1.389 -8.248 -15.128 1.00 94.50 148 LYS A N 1
ATOM 1177 C CA . LYS A 1 148 ? 2.134 -8.652 -13.930 1.00 94.50 148 LYS A CA 1
ATOM 1178 C C . LYS A 1 148 ? 1.252 -8.760 -12.685 1.00 94.50 148 LYS A C 1
ATOM 1180 O O . LYS A 1 148 ? 1.543 -9.544 -11.789 1.00 94.50 148 LYS A O 1
ATOM 1185 N N . LEU A 1 149 ? 0.192 -7.957 -12.615 1.00 92.00 149 LEU A N 1
ATOM 1186 C CA . LEU A 1 149 ? -0.763 -7.909 -11.508 1.00 92.00 149 LEU A CA 1
ATOM 1187 C C . LEU A 1 149 ? -2.159 -8.346 -11.975 1.00 92.00 149 LEU A C 1
ATOM 1189 O O . LEU A 1 149 ? -3.162 -7.692 -11.673 1.00 92.00 149 LEU A O 1
ATOM 1193 N N . HIS A 1 150 ? -2.227 -9.427 -12.748 1.00 91.31 150 HIS A N 1
ATOM 1194 C CA . HIS A 1 150 ? -3.487 -10.084 -13.086 1.00 91.31 150 HIS A CA 1
ATOM 1195 C C . HIS A 1 150 ? -4.036 -10.854 -11.855 1.00 91.31 150 HIS A C 1
ATOM 1197 O O . HIS A 1 150 ? -3.250 -11.239 -10.985 1.00 91.31 150 HIS A O 1
ATOM 1203 N N . PRO A 1 151 ? -5.364 -11.053 -11.708 1.00 85.19 151 PRO A N 1
ATOM 1204 C CA . PRO A 1 151 ? -5.960 -11.656 -10.507 1.00 85.19 151 PRO A CA 1
ATOM 1205 C C . PRO A 1 151 ? -5.433 -13.037 -10.106 1.00 85.19 151 PRO A C 1
ATOM 1207 O O . PRO A 1 151 ? -5.388 -13.353 -8.918 1.00 85.19 151 PRO A O 1
ATOM 1210 N N . ASP A 1 152 ? -5.079 -13.860 -11.090 1.00 83.56 152 ASP A N 1
ATOM 1211 C CA . ASP A 1 152 ? -4.611 -15.239 -10.918 1.00 83.56 152 ASP A CA 1
ATOM 1212 C C . ASP A 1 152 ? -3.078 -15.349 -10.837 1.00 83.56 152 ASP A C 1
ATOM 1214 O O . ASP A 1 152 ? -2.544 -16.427 -10.562 1.00 83.56 152 ASP A O 1
ATOM 1218 N N . GLU A 1 153 ? -2.366 -14.234 -11.010 1.00 87.12 153 GLU A N 1
ATOM 1219 C CA . GLU A 1 153 ? -0.914 -14.206 -10.955 1.00 87.12 153 GLU A CA 1
ATOM 1220 C C . GLU A 1 153 ? -0.419 -14.261 -9.515 1.00 87.12 153 GLU A C 1
ATOM 1222 O O . GLU A 1 153 ? -0.866 -13.523 -8.625 1.00 87.12 153 GLU A O 1
ATOM 1227 N N . LYS A 1 154 ? 0.591 -15.108 -9.285 1.00 85.06 154 LYS A N 1
ATOM 1228 C CA . LYS A 1 154 ? 1.198 -15.277 -7.956 1.00 85.06 154 LYS A CA 1
ATOM 1229 C C . LYS A 1 154 ? 1.711 -13.958 -7.395 1.00 85.06 154 LYS A C 1
ATOM 1231 O O . LYS A 1 154 ? 1.626 -13.742 -6.190 1.00 85.06 154 LYS A O 1
ATOM 1236 N N . THR A 1 155 ? 2.198 -13.069 -8.259 1.00 88.69 155 THR A N 1
ATOM 1237 C CA . THR A 1 155 ? 2.666 -11.740 -7.871 1.00 88.69 155 THR A CA 1
ATOM 1238 C C . THR A 1 155 ? 1.597 -10.969 -7.095 1.00 88.69 155 THR A C 1
ATOM 1240 O O . THR A 1 155 ? 1.877 -10.448 -6.012 1.00 88.69 155 THR A O 1
ATOM 1243 N N . LEU A 1 156 ? 0.359 -10.925 -7.595 1.00 87.75 156 LEU A N 1
ATOM 1244 C CA . LEU A 1 156 ? -0.728 -10.211 -6.928 1.00 87.75 156 LEU A CA 1
ATOM 1245 C C . LEU A 1 156 ? -1.290 -11.006 -5.742 1.00 87.75 156 LEU A C 1
ATOM 1247 O O . LEU A 1 156 ? -1.557 -10.438 -4.677 1.00 87.75 156 LEU A O 1
ATOM 1251 N N . ILE A 1 157 ? -1.405 -12.329 -5.883 1.00 83.88 157 ILE A N 1
ATOM 1252 C CA . ILE A 1 157 ? -1.875 -13.213 -4.808 1.00 83.88 157 ILE A CA 1
ATOM 1253 C C . ILE A 1 157 ? -0.962 -13.123 -3.571 1.00 83.88 157 ILE A C 1
ATOM 1255 O O . ILE A 1 157 ? -1.445 -13.109 -2.440 1.00 83.88 157 ILE A O 1
ATOM 1259 N N . ASN A 1 158 ? 0.345 -12.978 -3.755 1.00 84.38 158 ASN A N 1
ATOM 1260 C CA . ASN A 1 158 ? 1.299 -12.926 -2.647 1.00 84.38 158 ASN A CA 1
ATOM 1261 C C . ASN A 1 158 ? 1.528 -11.510 -2.095 1.00 84.38 158 ASN A C 1
ATOM 1263 O O . ASN A 1 158 ? 2.230 -11.347 -1.099 1.00 84.38 158 ASN A O 1
ATOM 1267 N N . SER A 1 159 ? 0.941 -10.482 -2.709 1.00 85.88 159 SER A N 1
ATOM 1268 C CA . SER A 1 159 ? 1.072 -9.092 -2.263 1.00 85.88 159 SER A CA 1
ATOM 1269 C C . SER A 1 159 ? 0.029 -8.730 -1.195 1.00 85.88 159 SER A C 1
ATOM 1271 O O . SER A 1 159 ? -1.116 -9.189 -1.262 1.00 85.88 159 SER A O 1
ATOM 1273 N N . ASN A 1 160 ? 0.394 -7.870 -0.228 1.00 85.75 160 ASN A N 1
ATOM 1274 C CA . ASN A 1 160 ? -0.590 -7.220 0.658 1.00 85.75 160 ASN A CA 1
ATOM 1275 C C . ASN A 1 160 ? -1.071 -5.889 0.075 1.00 85.75 160 ASN A C 1
ATOM 1277 O O . ASN A 1 160 ? -2.270 -5.642 -0.006 1.00 85.75 160 ASN A O 1
ATOM 1281 N N . ILE A 1 161 ? -0.122 -5.040 -0.324 1.00 88.94 161 ILE A N 1
ATOM 1282 C CA . ILE A 1 161 ? -0.361 -3.708 -0.871 1.00 88.94 161 ILE A CA 1
ATOM 1283 C C . ILE A 1 161 ? 0.448 -3.553 -2.159 1.00 88.94 161 ILE A C 1
ATOM 1285 O O . ILE A 1 161 ? 1.656 -3.792 -2.164 1.00 88.94 161 ILE A O 1
ATOM 1289 N N . VAL A 1 162 ? -0.194 -3.066 -3.221 1.00 90.06 162 VAL A N 1
ATOM 1290 C CA . VAL A 1 162 ? 0.465 -2.684 -4.476 1.00 90.06 162 VAL A CA 1
ATOM 1291 C C . VAL A 1 162 ? 0.246 -1.201 -4.757 1.00 90.06 162 VAL A C 1
ATOM 1293 O O . VAL A 1 162 ? -0.866 -0.691 -4.644 1.00 90.06 162 VAL A O 1
ATOM 1296 N N . ASN A 1 163 ? 1.322 -0.506 -5.113 1.00 90.50 163 ASN A N 1
ATOM 1297 C CA . ASN A 1 163 ? 1.324 0.898 -5.501 1.00 90.50 163 ASN A CA 1
ATOM 1298 C C . ASN A 1 163 ? 1.663 0.987 -6.984 1.00 90.50 163 ASN A C 1
ATOM 1300 O O . ASN A 1 163 ? 2.707 0.480 -7.398 1.00 90.50 163 ASN A O 1
ATOM 1304 N N . VAL A 1 164 ? 0.812 1.646 -7.762 1.00 90.38 164 VAL A N 1
ATOM 1305 C CA . VAL A 1 164 ? 1.024 1.866 -9.196 1.00 90.38 164 VAL A CA 1
ATOM 1306 C C . VAL A 1 164 ? 0.702 3.314 -9.547 1.00 90.38 164 VAL A C 1
ATOM 1308 O O . VAL A 1 164 ? -0.143 3.938 -8.902 1.00 90.38 164 VAL A O 1
ATOM 1311 N N . ASP A 1 165 ? 1.338 3.820 -10.597 1.00 88.44 165 ASP A N 1
ATOM 1312 C CA . ASP A 1 165 ? 0.973 5.095 -11.210 1.00 88.44 165 ASP A CA 1
ATOM 1313 C C . ASP A 1 165 ? -0.134 4.889 -12.251 1.00 88.44 165 ASP A C 1
ATOM 1315 O O . ASP A 1 165 ? -0.287 3.802 -12.812 1.00 88.44 165 ASP A O 1
ATOM 1319 N N . PHE A 1 166 ? -0.882 5.956 -12.547 1.00 87.12 166 PHE A N 1
ATOM 1320 C CA . PHE A 1 166 ? -1.944 5.962 -13.562 1.00 87.12 166 PHE A CA 1
ATOM 1321 C C . PHE A 1 166 ? -2.989 4.854 -13.357 1.00 87.12 166 PHE A C 1
ATOM 1323 O O . PHE A 1 166 ? -3.362 4.155 -14.305 1.00 87.12 166 PHE A O 1
ATOM 1330 N N . LEU A 1 167 ? -3.459 4.692 -12.111 1.00 82.50 167 LEU A N 1
ATOM 1331 C CA . LEU A 1 167 ? -4.486 3.719 -11.711 1.00 82.50 167 LEU A CA 1
ATOM 1332 C C . LEU A 1 167 ? -5.670 3.687 -12.691 1.00 82.50 167 LEU A C 1
ATOM 1334 O O . LEU A 1 167 ? -6.168 2.614 -13.016 1.00 82.50 167 LEU A O 1
ATOM 1338 N N . GLU A 1 168 ? -6.070 4.845 -13.226 1.00 83.00 168 GLU A N 1
ATOM 1339 C CA . GLU A 1 168 ? -7.179 4.998 -14.168 1.00 83.00 168 GLU A CA 1
ATOM 1340 C C . GLU A 1 168 ? -6.986 4.274 -15.509 1.00 83.00 168 GLU A C 1
ATOM 1342 O O . GLU A 1 168 ? -7.960 4.063 -16.230 1.00 83.00 168 GLU A O 1
ATOM 1347 N N . LYS A 1 169 ? -5.750 3.896 -15.850 1.00 86.00 169 LYS A N 1
ATOM 1348 C CA . LYS A 1 169 ? -5.381 3.197 -17.093 1.00 86.00 169 LYS A CA 1
ATOM 1349 C C . LYS A 1 169 ? -5.235 1.686 -16.915 1.00 86.00 169 LYS A C 1
ATOM 1351 O O . LYS A 1 169 ? -4.806 1.005 -17.844 1.00 86.00 169 LYS A O 1
ATOM 1356 N N . THR A 1 170 ? -5.552 1.164 -15.733 1.00 82.94 170 THR A N 1
ATOM 1357 C CA . THR A 1 170 ? -5.382 -0.251 -15.381 1.00 82.94 170 THR A CA 1
ATOM 1358 C C . THR A 1 170 ? -6.641 -0.780 -14.692 1.00 82.94 170 THR A C 1
ATOM 1360 O O . THR A 1 170 ? -7.304 -0.023 -13.984 1.00 82.94 170 THR A O 1
ATOM 1363 N N . PRO A 1 171 ? -6.973 -2.076 -14.809 1.00 89.38 171 PRO A N 1
ATOM 1364 C CA . PRO A 1 171 ? -8.022 -2.695 -14.011 1.00 89.38 171 PRO A CA 1
ATOM 1365 C C . PRO A 1 171 ? -7.514 -3.085 -12.610 1.00 89.38 171 PRO A C 1
ATOM 1367 O O . PRO A 1 171 ? -8.117 -3.924 -11.955 1.00 89.38 171 PRO A O 1
ATOM 1370 N N . ILE A 1 172 ? -6.405 -2.515 -12.120 1.00 87.69 172 ILE A N 1
ATOM 1371 C CA . ILE A 1 172 ? -5.693 -3.018 -10.935 1.00 87.69 172 ILE A CA 1
ATOM 1372 C C . ILE A 1 172 ? -6.554 -3.083 -9.673 1.00 87.69 172 ILE A C 1
ATOM 1374 O O . ILE A 1 172 ? -6.432 -4.029 -8.906 1.00 87.69 172 ILE A O 1
ATOM 1378 N N . VAL A 1 173 ? -7.461 -2.123 -9.465 1.00 85.31 173 VAL A N 1
ATOM 1379 C CA . VAL A 1 173 ? -8.365 -2.152 -8.306 1.00 85.31 173 VAL A CA 1
ATOM 1380 C C . VAL A 1 173 ? -9.282 -3.370 -8.379 1.00 85.31 173 VAL A C 1
ATOM 1382 O O . VAL A 1 173 ? -9.412 -4.101 -7.400 1.00 85.31 173 VAL A O 1
ATOM 1385 N N . PHE A 1 174 ? -9.858 -3.631 -9.556 1.00 84.62 174 PHE A N 1
ATOM 1386 C CA . PHE A 1 174 ? -10.632 -4.844 -9.799 1.00 84.62 174 PHE A CA 1
ATOM 1387 C C . PHE A 1 174 ? -9.764 -6.084 -9.594 1.00 84.62 174 PHE A C 1
ATOM 1389 O O . PHE A 1 174 ? -10.178 -7.000 -8.885 1.00 84.62 174 PHE A O 1
ATOM 1396 N N . ASN A 1 175 ? -8.538 -6.086 -10.121 1.00 88.12 175 ASN A N 1
ATOM 1397 C CA . ASN A 1 175 ? -7.665 -7.241 -9.996 1.00 88.12 175 ASN A CA 1
ATOM 1398 C C . ASN A 1 175 ? -7.335 -7.567 -8.536 1.00 88.12 175 ASN A C 1
ATOM 1400 O O . ASN A 1 175 ? -7.383 -8.730 -8.144 1.00 88.12 175 ASN A O 1
ATOM 1404 N N . CYS A 1 176 ? -7.066 -6.553 -7.709 1.00 87.56 176 CYS A N 1
ATOM 1405 C CA . CYS A 1 176 ? -6.845 -6.714 -6.272 1.00 87.56 176 CYS A CA 1
ATOM 1406 C C . CYS A 1 176 ? -8.072 -7.304 -5.564 1.00 87.56 176 CYS A C 1
ATOM 1408 O O . CYS A 1 176 ? -7.929 -8.177 -4.708 1.00 87.56 176 CYS A O 1
ATOM 1410 N N . ILE A 1 177 ? -9.278 -6.847 -5.916 1.00 84.25 177 ILE A N 1
ATOM 1411 C CA . ILE A 1 177 ? -10.530 -7.379 -5.360 1.00 84.25 177 ILE A CA 1
ATOM 1412 C C . ILE A 1 177 ? -10.681 -8.856 -5.732 1.00 84.25 177 ILE A C 1
ATOM 1414 O O . ILE A 1 177 ? -10.921 -9.676 -4.848 1.00 84.25 177 ILE A O 1
ATOM 1418 N N . GLN A 1 178 ? -10.467 -9.207 -7.001 1.00 82.31 178 GLN A N 1
ATOM 1419 C CA . GLN A 1 178 ? -10.541 -10.592 -7.472 1.00 82.31 178 GLN A CA 1
ATOM 1420 C C . GLN A 1 178 ? -9.500 -11.492 -6.805 1.00 82.31 178 GLN A C 1
ATOM 1422 O O . GLN A 1 178 ? -9.838 -12.569 -6.323 1.00 82.31 178 GLN A O 1
ATOM 1427 N N . ALA A 1 179 ? -8.256 -11.030 -6.681 1.00 82.38 179 ALA A N 1
ATOM 1428 C CA . ALA A 1 179 ? -7.218 -11.771 -5.977 1.00 82.38 179 ALA A CA 1
ATOM 1429 C C . ALA A 1 179 ? -7.579 -12.004 -4.498 1.00 82.38 179 ALA A C 1
ATOM 1431 O O . ALA A 1 179 ? -7.282 -13.064 -3.952 1.00 82.38 179 ALA A O 1
ATOM 1432 N N . ASN A 1 180 ? -8.235 -11.050 -3.829 1.00 80.69 180 ASN A N 1
ATOM 1433 C CA . ASN A 1 180 ? -8.687 -11.225 -2.445 1.00 80.69 180 ASN A CA 1
ATOM 1434 C C . ASN A 1 180 ? -9.882 -12.180 -2.321 1.00 80.69 180 ASN A C 1
ATOM 1436 O O . ASN A 1 180 ? -9.919 -12.961 -1.371 1.00 80.69 180 ASN A O 1
ATOM 1440 N N . ILE A 1 181 ? -10.823 -12.154 -3.272 1.00 80.38 181 ILE A N 1
ATOM 1441 C CA . ILE A 1 181 ? -11.907 -13.147 -3.367 1.00 80.38 181 ILE A CA 1
ATOM 1442 C C . ILE A 1 181 ? -11.296 -14.542 -3.517 1.00 80.38 181 ILE A C 1
ATOM 1444 O O . ILE A 1 181 ? -11.537 -15.405 -2.677 1.00 80.38 181 ILE A O 1
ATOM 1448 N N . TYR A 1 182 ? -10.373 -14.698 -4.466 1.00 75.69 182 TYR A N 1
ATOM 1449 C CA . TYR A 1 182 ? -9.644 -15.937 -4.707 1.00 75.69 182 TYR A CA 1
ATOM 1450 C C . TYR A 1 182 ? -8.892 -16.455 -3.472 1.00 75.69 182 TYR A C 1
ATOM 1452 O O . TYR A 1 182 ? -8.967 -17.640 -3.149 1.00 75.69 182 TYR A O 1
ATOM 1460 N N . LYS A 1 183 ? -8.186 -15.582 -2.738 1.00 73.50 183 LYS A N 1
ATOM 1461 C CA . LYS A 1 183 ? -7.542 -15.938 -1.457 1.00 73.50 183 LYS A CA 1
ATOM 1462 C C . LYS A 1 183 ? -8.569 -16.405 -0.426 1.00 73.50 183 LYS A C 1
ATOM 1464 O O . LYS A 1 183 ? -8.336 -17.393 0.267 1.00 73.50 183 LYS A O 1
ATOM 1469 N N . GLY A 1 184 ? -9.690 -15.693 -0.318 1.00 70.31 184 GLY A N 1
ATOM 1470 C CA . GLY A 1 184 ? -10.764 -15.997 0.622 1.00 70.31 184 GLY A CA 1
ATOM 1471 C C . GLY A 1 184 ? -11.498 -17.300 0.312 1.00 70.31 184 GLY A C 1
ATOM 1472 O O . GLY A 1 184 ? -11.924 -17.974 1.246 1.00 70.31 184 GLY A O 1
ATOM 1473 N N . GLU A 1 185 ? -11.630 -17.656 -0.963 1.00 68.88 185 GLU A N 1
ATOM 1474 C CA . GLU A 1 185 ? -12.208 -18.919 -1.429 1.00 68.88 185 GLU A CA 1
ATOM 1475 C C . GLU A 1 185 ? -11.214 -20.068 -1.271 1.00 68.88 185 GLU A C 1
ATOM 1477 O O . GLU A 1 185 ? -11.577 -21.090 -0.710 1.00 68.88 185 GLU A O 1
ATOM 1482 N N . ARG A 1 186 ? -9.926 -19.887 -1.597 1.00 65.38 186 ARG A N 1
ATOM 1483 C CA . ARG A 1 186 ? -8.880 -20.891 -1.307 1.00 65.38 186 ARG A CA 1
ATOM 1484 C C . ARG A 1 186 ? -8.694 -21.182 0.179 1.00 65.38 186 ARG A C 1
ATOM 1486 O O . ARG A 1 186 ? -8.325 -22.292 0.546 1.00 65.38 186 ARG A O 1
ATOM 1493 N N . ALA A 1 187 ? -8.913 -20.191 1.041 1.00 58.28 187 ALA A N 1
ATOM 1494 C CA . ALA A 1 187 ? -8.907 -20.402 2.485 1.00 58.28 187 ALA A CA 1
ATOM 1495 C C . ALA A 1 187 ? -10.119 -21.226 2.963 1.00 58.28 187 ALA A C 1
ATOM 1497 O O . ALA A 1 187 ? -10.077 -21.781 4.060 1.00 58.28 187 ALA A O 1
ATOM 1498 N N . ARG A 1 188 ? -11.192 -21.288 2.160 1.00 50.00 188 ARG A N 1
ATOM 1499 C CA . ARG A 1 188 ? -12.434 -22.014 2.455 1.00 50.00 188 ARG A CA 1
ATOM 1500 C C . ARG A 1 188 ? -12.537 -23.358 1.729 1.00 50.00 188 ARG A C 1
ATOM 1502 O O . ARG A 1 188 ? -13.135 -24.263 2.296 1.00 50.00 188 ARG A O 1
ATOM 1509 N N . ASP A 1 189 ? -11.912 -23.513 0.560 1.00 44.62 189 ASP A N 1
ATOM 1510 C CA . ASP A 1 189 ? -12.089 -24.659 -0.332 1.00 44.62 189 ASP A CA 1
ATOM 1511 C C . ASP A 1 189 ? -10.799 -25.153 -1.008 1.00 44.62 189 ASP A C 1
ATOM 1513 O O . ASP A 1 189 ? -9.874 -24.418 -1.350 1.00 44.62 189 ASP A O 1
ATOM 1517 N N . THR A 1 190 ? -10.790 -26.462 -1.255 1.00 43.59 190 THR A N 1
ATOM 1518 C CA . THR A 1 190 ? -9.733 -27.255 -1.901 1.00 43.59 190 THR A CA 1
ATOM 1519 C C . THR A 1 190 ? -9.732 -27.159 -3.442 1.00 43.59 190 THR A C 1
ATOM 1521 O O . THR A 1 190 ? -8.968 -27.874 -4.093 1.00 43.59 190 THR A O 1
ATOM 1524 N N . ILE A 1 191 ? -10.560 -26.288 -4.045 1.00 43.31 191 ILE A N 1
ATOM 1525 C CA . ILE A 1 191 ? -10.756 -26.137 -5.505 1.00 43.31 191 ILE A CA 1
ATOM 1526 C C . ILE A 1 191 ? -10.892 -24.638 -5.868 1.00 43.31 191 ILE A C 1
ATOM 1528 O O . ILE A 1 191 ? -11.585 -23.918 -5.154 1.00 43.31 191 ILE A O 1
ATOM 1532 N N . PRO A 1 192 ? -10.245 -24.137 -6.944 1.00 43.16 192 PRO A N 1
ATOM 1533 C CA . PRO A 1 192 ? -10.277 -22.717 -7.304 1.00 43.16 192 PRO A CA 1
ATOM 1534 C C . PRO A 1 192 ? -11.610 -22.250 -7.946 1.00 43.16 192 PRO A C 1
ATOM 1536 O O . PRO A 1 192 ? -12.223 -23.015 -8.692 1.00 43.16 192 PRO A O 1
ATOM 1539 N N . PRO A 1 193 ? -12.019 -20.988 -7.707 1.00 44.09 193 PRO A N 1
ATOM 1540 C CA . PRO A 1 193 ? -13.251 -20.360 -8.212 1.00 44.09 193 PRO A CA 1
ATOM 1541 C C . PRO A 1 193 ? -13.178 -19.932 -9.691 1.00 44.09 193 PRO A C 1
ATOM 1543 O O . PRO A 1 193 ? -12.096 -19.733 -10.249 1.00 44.09 193 PRO A O 1
ATOM 1546 N N . SER A 1 194 ? -14.343 -19.733 -10.315 1.00 40.38 194 SER A N 1
ATOM 1547 C CA . SER A 1 194 ? -14.490 -19.180 -11.670 1.00 40.38 194 SER A CA 1
ATOM 1548 C C . SER A 1 194 ? -14.426 -17.638 -11.701 1.00 40.38 194 SER A C 1
ATOM 1550 O O . SER A 1 194 ? -14.927 -16.995 -10.778 1.00 40.38 194 SER A O 1
ATOM 1552 N N . PRO A 1 195 ? -13.863 -17.015 -12.758 1.00 40.28 195 PRO A N 1
ATOM 1553 C CA . PRO A 1 195 ? -13.800 -15.553 -12.885 1.00 40.28 195 PRO A CA 1
ATOM 1554 C C . PRO A 1 195 ? -15.198 -14.913 -13.031 1.00 40.28 195 PRO A C 1
ATOM 1556 O O . PRO A 1 195 ? -16.010 -15.446 -13.788 1.00 40.28 195 PRO A O 1
ATOM 1559 N N . PRO A 1 196 ? -15.496 -13.769 -12.383 1.00 39.03 196 PRO A N 1
ATOM 1560 C CA . PRO A 1 196 ? -16.787 -13.091 -12.534 1.00 39.03 196 PRO A CA 1
ATOM 1561 C C . PRO A 1 196 ? -16.880 -12.221 -13.801 1.00 39.03 196 PRO A C 1
ATOM 1563 O O . PRO A 1 196 ? -15.887 -11.656 -14.260 1.00 39.03 196 PRO A O 1
ATOM 1566 N N . GLU A 1 197 ? -18.103 -12.055 -14.317 1.00 34.47 197 GLU A N 1
ATOM 1567 C CA . GLU A 1 197 ? -18.436 -11.180 -15.457 1.00 34.47 197 GLU A CA 1
ATOM 1568 C C . GLU A 1 197 ? -18.804 -9.743 -15.021 1.00 34.47 197 GLU A C 1
ATOM 1570 O O . GLU A 1 197 ? -19.291 -9.519 -13.910 1.00 34.47 197 GLU A O 1
ATOM 1575 N N . PHE A 1 198 ? -18.560 -8.754 -15.895 1.00 39.75 198 PHE A N 1
ATOM 1576 C CA . PHE A 1 198 ? -18.642 -7.316 -15.587 1.00 39.75 198 PHE A CA 1
ATOM 1577 C C . PHE A 1 198 ? -19.556 -6.526 -16.536 1.00 39.75 198 PHE A C 1
ATOM 1579 O O . PHE A 1 198 ? -19.553 -6.781 -17.738 1.00 39.75 198 PHE A O 1
ATOM 1586 N N . ASP A 1 199 ? -20.224 -5.489 -16.001 1.00 32.88 199 ASP A N 1
ATOM 1587 C CA . ASP A 1 199 ? -20.948 -4.473 -16.776 1.00 32.88 199 ASP A CA 1
ATOM 1588 C C . ASP A 1 199 ? -20.610 -3.040 -16.282 1.00 32.88 199 ASP A C 1
ATOM 1590 O O . ASP A 1 199 ? -21.064 -2.600 -15.229 1.00 32.88 199 ASP A O 1
ATOM 1594 N N . HIS A 1 200 ? -19.743 -2.365 -17.049 1.00 36.16 200 HIS A N 1
ATOM 1595 C CA . HIS A 1 200 ? -19.293 -0.954 -17.040 1.00 36.16 200 HIS A CA 1
ATOM 1596 C C . HIS A 1 200 ? -18.893 -0.205 -15.734 1.00 36.16 200 HIS A C 1
ATOM 1598 O O . HIS A 1 200 ? -19.568 -0.193 -14.712 1.00 36.16 200 HIS A O 1
ATOM 1604 N N . ALA A 1 201 ? -17.781 0.553 -15.818 1.00 42.38 201 ALA A N 1
ATOM 1605 C CA . ALA A 1 201 ? -17.295 1.475 -14.780 1.00 42.38 201 ALA A CA 1
ATOM 1606 C C . ALA A 1 201 ? -17.658 2.932 -15.121 1.00 42.38 201 ALA A C 1
ATOM 1608 O O . ALA A 1 201 ? -17.400 3.391 -16.236 1.00 42.38 201 ALA A O 1
ATOM 1609 N N . PHE A 1 202 ? -18.195 3.684 -14.155 1.00 35.75 202 PHE A N 1
ATOM 1610 C CA . PHE A 1 202 ? -18.429 5.123 -14.302 1.00 35.75 202 PHE A CA 1
ATOM 1611 C C . PHE A 1 202 ? -17.278 5.923 -13.685 1.00 35.75 202 PHE A C 1
ATOM 1613 O O . PHE A 1 202 ? -17.046 5.887 -12.479 1.00 35.75 202 PHE A O 1
ATOM 1620 N N . TYR A 1 203 ? -16.574 6.682 -14.526 1.00 36.81 203 TYR A N 1
ATOM 1621 C CA . TYR A 1 203 ? -15.543 7.629 -14.107 1.00 36.81 203 TYR A CA 1
ATOM 1622 C C . TYR A 1 203 ? -16.165 9.007 -13.873 1.00 36.81 203 TYR A C 1
ATOM 1624 O O . TYR A 1 203 ? -16.761 9.573 -14.790 1.00 36.81 203 TYR A O 1
ATOM 1632 N N . VAL A 1 204 ? -15.965 9.599 -12.693 1.00 31.09 204 VAL A N 1
ATOM 1633 C CA . VAL A 1 204 ? -16.281 11.016 -12.458 1.00 31.09 204 VAL A CA 1
ATOM 1634 C C . VAL A 1 204 ? -14.978 11.775 -12.210 1.00 31.09 204 VAL A C 1
ATOM 1636 O O . VAL A 1 204 ? -14.242 11.497 -11.268 1.00 31.09 204 VAL A O 1
ATOM 1639 N N . ARG A 1 205 ? -14.665 12.716 -13.106 1.00 31.44 205 ARG A N 1
ATOM 1640 C CA . ARG A 1 205 ? -13.592 13.713 -12.942 1.00 31.44 205 ARG A CA 1
ATOM 1641 C C . ARG A 1 205 ? -14.144 14.937 -12.187 1.00 31.44 205 ARG A C 1
ATOM 1643 O O . ARG A 1 205 ? -15.339 15.194 -12.319 1.00 31.44 205 ARG A O 1
ATOM 1650 N N . PRO A 1 206 ? -13.316 15.767 -11.524 1.00 36.31 206 PRO A N 1
ATOM 1651 C CA . PRO A 1 206 ? -11.876 15.660 -11.292 1.00 36.31 206 PRO A CA 1
ATOM 1652 C C . PRO A 1 206 ? -11.598 15.218 -9.841 1.00 36.31 206 PRO A C 1
ATOM 1654 O O . PRO A 1 206 ? -12.403 15.497 -8.966 1.00 36.31 206 PRO A O 1
ATOM 1657 N N . TRP A 1 207 ? -10.453 14.582 -9.584 1.00 27.91 207 TRP A N 1
ATOM 1658 C CA . TRP A 1 207 ? -9.998 14.046 -8.280 1.00 27.91 207 TRP A CA 1
ATOM 1659 C C . TRP A 1 207 ? -10.428 12.601 -7.952 1.00 27.91 207 TRP A C 1
ATOM 1661 O O . TRP A 1 207 ? -11.437 12.341 -7.305 1.00 27.91 207 TRP A O 1
ATOM 1671 N N . MET A 1 208 ? -9.578 11.670 -8.414 1.00 32.75 208 MET A N 1
ATOM 1672 C CA . MET A 1 208 ? -9.160 10.395 -7.790 1.00 32.75 208 MET A CA 1
ATOM 1673 C C . MET A 1 208 ? -10.163 9.647 -6.891 1.00 32.75 208 MET A C 1
ATOM 1675 O O . MET A 1 208 ? -9.788 9.133 -5.842 1.00 32.75 208 MET A O 1
ATOM 1679 N N . THR A 1 209 ? -11.420 9.516 -7.310 1.00 30.45 209 THR A N 1
ATOM 1680 C CA . THR A 1 209 ? -12.379 8.644 -6.623 1.00 30.45 209 THR A CA 1
ATOM 1681 C C . THR A 1 209 ? -13.017 7.713 -7.645 1.00 30.45 209 THR A C 1
ATOM 1683 O O . THR A 1 209 ? -13.745 8.161 -8.529 1.00 30.45 209 THR A O 1
ATOM 1686 N N . CYS A 1 210 ? -12.709 6.418 -7.555 1.00 30.48 210 CYS A N 1
ATOM 1687 C CA . CYS A 1 210 ? -13.415 5.375 -8.297 1.00 30.48 210 CYS A CA 1
ATOM 1688 C C . CYS A 1 210 ? -14.483 4.769 -7.388 1.00 30.48 210 CYS A C 1
ATOM 1690 O O . CYS A 1 210 ? -14.166 4.291 -6.302 1.00 30.48 210 CYS A O 1
ATOM 1692 N N . PHE A 1 211 ? -15.731 4.760 -7.849 1.00 28.05 211 PHE A N 1
ATOM 1693 C CA . PHE A 1 211 ? -16.810 4.001 -7.228 1.00 28.05 211 PHE A CA 1
ATOM 1694 C C . PHE A 1 211 ? -17.097 2.777 -8.096 1.00 28.05 211 PHE A C 1
ATOM 1696 O O . PHE A 1 211 ? -17.345 2.916 -9.292 1.00 28.05 211 PHE A O 1
ATOM 1703 N N . PHE A 1 212 ? -17.071 1.587 -7.500 1.00 31.00 212 PHE A N 1
ATOM 1704 C CA . PHE A 1 212 ? -17.462 0.349 -8.172 1.00 31.00 212 PHE A CA 1
ATOM 1705 C C . PHE A 1 212 ? -18.867 -0.051 -7.720 1.00 31.00 212 PHE A C 1
ATOM 1707 O O . PHE A 1 212 ? -19.146 -0.134 -6.523 1.00 31.00 212 PHE A O 1
ATOM 1714 N N . LEU A 1 213 ? -19.755 -0.296 -8.684 1.00 24.61 213 LEU A N 1
ATOM 1715 C CA . LEU A 1 213 ? -21.078 -0.864 -8.452 1.00 24.61 213 LEU A CA 1
ATOM 1716 C C . LEU A 1 213 ? -21.017 -2.357 -8.796 1.00 24.61 213 LEU A C 1
ATOM 1718 O O . LEU A 1 213 ? -20.737 -2.709 -9.936 1.00 24.61 213 LEU A O 1
ATOM 1722 N N . PHE A 1 214 ? -21.265 -3.232 -7.822 1.00 27.42 214 PHE A N 1
ATOM 1723 C CA . PHE A 1 214 ? -21.339 -4.678 -8.049 1.00 27.42 214 PHE A CA 1
ATOM 1724 C C . PHE A 1 214 ? -22.800 -5.109 -8.163 1.00 27.42 214 PHE A C 1
ATOM 1726 O O . PHE A 1 214 ? -23.586 -4.848 -7.248 1.00 27.42 214 PHE A O 1
ATOM 1733 N N . ILE A 1 215 ? -23.156 -5.812 -9.239 1.00 26.81 215 ILE A N 1
ATOM 1734 C CA . ILE A 1 215 ? -24.394 -6.594 -9.278 1.00 26.81 215 ILE A CA 1
ATOM 1735 C C . ILE A 1 215 ? -24.087 -7.969 -8.676 1.00 26.81 215 ILE A C 1
ATOM 1737 O O . ILE A 1 215 ? -23.043 -8.564 -8.923 1.00 26.81 215 ILE A O 1
ATOM 1741 N N . LYS A 1 216 ? -24.990 -8.402 -7.799 1.00 30.70 216 LYS A N 1
ATOM 1742 C CA . LYS A 1 216 ? -25.057 -9.690 -7.099 1.00 30.70 216 LYS A CA 1
ATOM 1743 C C . LYS A 1 216 ? -24.381 -10.858 -7.852 1.00 30.70 216 LYS A C 1
ATOM 1745 O O . LYS A 1 216 ? -24.779 -11.174 -8.964 1.00 30.70 216 LYS A O 1
ATOM 1750 N N . SER A 1 217 ? -23.447 -11.546 -7.182 1.00 31.11 217 SER A N 1
ATOM 1751 C CA . SER A 1 217 ? -23.043 -12.916 -7.546 1.00 31.11 217 SER A CA 1
ATOM 1752 C C . SER A 1 217 ? -24.233 -13.857 -7.334 1.00 31.11 217 SER A C 1
ATOM 1754 O O . SER A 1 217 ? -24.949 -13.745 -6.333 1.00 31.11 217 SER A O 1
ATOM 1756 N N . THR A 1 218 ? -24.476 -14.729 -8.308 1.00 30.62 218 THR A N 1
ATOM 1757 C CA . THR A 1 218 ? -25.544 -15.737 -8.308 1.00 30.62 218 THR A CA 1
ATOM 1758 C C . THR A 1 218 ? -25.197 -16.998 -7.527 1.00 30.62 218 THR A C 1
ATOM 1760 O O . THR A 1 218 ? -26.026 -17.905 -7.482 1.00 30.62 218 THR A O 1
ATOM 1763 N N . ASP A 1 219 ? -24.023 -17.062 -6.909 1.00 29.47 219 ASP A N 1
ATOM 1764 C CA . ASP A 1 219 ? -23.574 -18.277 -6.244 1.00 29.47 219 ASP A CA 1
ATOM 1765 C C . ASP A 1 219 ? -24.045 -18.261 -4.782 1.00 29.47 219 ASP A C 1
ATOM 1767 O O . ASP A 1 219 ? -23.890 -17.262 -4.072 1.00 29.47 219 ASP A O 1
ATOM 1771 N N . ASN A 1 220 ? -24.746 -19.342 -4.419 1.00 32.59 220 ASN A N 1
ATOM 1772 C CA . ASN A 1 220 ? -25.534 -19.517 -3.191 1.00 32.59 220 ASN A CA 1
ATOM 1773 C C . ASN A 1 220 ? -24.723 -19.383 -1.899 1.00 32.59 220 ASN A C 1
ATOM 1775 O O . ASN A 1 220 ? -23.641 -20.003 -1.814 1.00 32.59 220 ASN A O 1
#

Radius of gyration: 18.63 Å; chains: 1; bounding box: 42×44×41 Å

pLDDT: mean 73.63, std 21.77, range [23.95, 96.44]

Foldseek 3Di:
DDWDWDDDDDDDVDLQIATEAADDPCVVDDPVNVVVVVVVQQVVQQDPVRQHQAQFQVCQPPDSVCCCVVRPNNRYAYEDCPPVVDRSHHYHAAEDDLPDQADDPVSLLVSLCVVLPPDPDVDAHEYENWGADPVPGTDDCQVVCQVCLALPHSSLLSHRYYDYPPVVSHCNSVSNNSNVVQVVVVVVDPDTDDDDDDDDFDDDDDDDDGDDDDDDDPDD

InterPro domains:
  IPR017946 PLC-like phosphodiesterase, TIM beta/alpha-barrel domain superfamily [G3DSA:3.20.20.190] (11-183)
  IPR017946 PLC-like phosphodiesterase, TIM beta/alpha-barrel domain superfamily [SSF51695] (15-181)